Protein AF-R7BNI9-F1 (afdb_monomer)

Nearest PDB structures (foldseek):
  4gyw-assembly2_A  TM=7.004E-01  e=7.006E-02  Homo sapiens
  5hgv-assembly1_A  TM=7.016E-01  e=9.614E-02  Homo sapiens
  4gyw-assembly1_C  TM=7.108E-01  e=2.269E-01  Homo sapiens
  4r7s-assembly1_A  TM=3.829E-01  e=2.368E-02  Parabacteroides merdae ATCC 43184
  4hny-assembly2_C  TM=4.617E-01  e=9.640E-01  Saccharomyces cerevisiae S288C

Radius of gyration: 26.86 Å; Cα contacts (8 Å, |Δi|>4): 186; chains: 1; bounding box: 75×50×67 Å

pLDDT: mean 79.82, std 19.85, range [28.2, 98.56]

Structure (mmCIF, N/CA/C/O backbone):
data_AF-R7BNI9-F1
#
_entry.id   AF-R7BNI9-F1
#
loop_
_atom_site.group_PDB
_atom_site.id
_atom_site.type_symbol
_atom_site.label_atom_id
_atom_site.label_alt_id
_atom_site.label_comp_id
_atom_site.label_asym_id
_atom_site.label_entity_id
_atom_site.label_seq_id
_atom_site.pdbx_PDB_ins_code
_atom_site.Cartn_x
_atom_site.Cartn_y
_atom_site.Cartn_z
_atom_site.occupancy
_atom_site.B_iso_or_equiv
_atom_site.auth_seq_id
_atom_site.auth_comp_id
_atom_site.auth_asym_id
_atom_site.auth_atom_id
_atom_site.pdbx_PDB_model_num
ATOM 1 N N . MET A 1 1 ? -48.618 -26.834 -40.975 1.00 58.56 1 MET A N 1
ATOM 2 C CA . MET A 1 1 ? -48.179 -25.747 -41.882 1.00 58.56 1 MET A CA 1
ATOM 3 C C . MET A 1 1 ? -47.519 -24.597 -41.122 1.00 58.56 1 MET A C 1
ATOM 5 O O . MET A 1 1 ? -46.329 -24.406 -41.312 1.00 58.56 1 MET A O 1
ATOM 9 N N . ALA A 1 2 ? -48.209 -23.904 -40.205 1.00 63.12 2 ALA A N 1
ATOM 10 C CA . ALA A 1 2 ? -47.646 -22.751 -39.475 1.00 63.12 2 ALA A CA 1
ATOM 11 C C . ALA A 1 2 ? -46.350 -23.047 -38.684 1.00 63.12 2 ALA A C 1
ATOM 13 O O . ALA A 1 2 ? -45.405 -22.269 -38.736 1.00 63.12 2 ALA A O 1
ATOM 14 N N . VAL A 1 3 ? -46.266 -24.206 -38.021 1.00 63.69 3 VAL A N 1
ATOM 15 C CA . VAL A 1 3 ? -45.081 -24.606 -37.233 1.00 63.69 3 VAL A CA 1
ATOM 16 C C . VAL A 1 3 ? -43.848 -24.841 -38.118 1.00 63.69 3 VAL A C 1
ATOM 18 O O . VAL A 1 3 ? -42.743 -24.455 -37.759 1.00 63.69 3 VAL A O 1
ATOM 21 N N . ILE A 1 4 ? -44.035 -25.416 -39.309 1.00 72.06 4 ILE A N 1
ATOM 22 C CA . ILE A 1 4 ? -42.942 -25.689 -40.258 1.00 72.06 4 ILE A CA 1
ATOM 23 C C . ILE A 1 4 ? -42.405 -24.375 -40.839 1.00 72.06 4 ILE A C 1
ATOM 25 O O . ILE A 1 4 ? -41.196 -24.195 -40.945 1.00 72.06 4 ILE A O 1
ATOM 29 N N . ILE A 1 5 ? -43.304 -23.433 -41.148 1.00 74.50 5 ILE A N 1
ATOM 30 C CA . ILE A 1 5 ? -42.937 -22.086 -41.602 1.00 74.50 5 ILE A CA 1
ATOM 31 C C . ILE A 1 5 ? -42.126 -21.367 -40.518 1.00 74.50 5 ILE A C 1
ATOM 33 O O . ILE A 1 5 ? -41.122 -20.738 -40.831 1.00 74.50 5 ILE A O 1
ATOM 37 N N . PHE A 1 6 ? -42.511 -21.512 -39.247 1.00 70.69 6 PHE A N 1
ATOM 38 C CA . PHE A 1 6 ? -41.806 -20.901 -38.122 1.00 70.69 6 PHE A CA 1
ATOM 39 C C . PHE A 1 6 ? -40.366 -21.421 -37.970 1.00 70.69 6 PHE A C 1
ATOM 41 O O . PHE A 1 6 ? -39.435 -20.623 -37.861 1.00 70.69 6 PHE A O 1
ATOM 48 N N . PHE A 1 7 ? -40.155 -22.741 -38.044 1.00 71.81 7 PHE A N 1
ATOM 49 C CA . PHE A 1 7 ? -38.806 -23.319 -38.007 1.00 71.81 7 PHE A CA 1
ATOM 50 C C . PHE A 1 7 ? -37.963 -22.919 -39.222 1.00 71.81 7 PHE A C 1
ATOM 52 O O . PHE A 1 7 ? -36.787 -22.598 -39.061 1.00 71.81 7 PHE A O 1
ATOM 59 N N . ALA A 1 8 ? -38.558 -22.862 -40.417 1.00 76.62 8 ALA A N 1
ATOM 60 C CA . ALA A 1 8 ? -37.860 -22.394 -41.613 1.00 76.62 8 ALA A CA 1
ATOM 61 C C . ALA A 1 8 ? -37.388 -20.936 -41.452 1.00 76.62 8 ALA A C 1
ATOM 63 O O . ALA A 1 8 ? -36.223 -20.627 -41.703 1.00 76.62 8 ALA A O 1
ATOM 64 N N . LEU A 1 9 ? -38.252 -20.055 -40.940 1.00 75.06 9 LEU A N 1
ATOM 65 C CA . LEU A 1 9 ? -37.926 -18.646 -40.694 1.00 75.06 9 LEU A CA 1
ATOM 66 C C . LEU A 1 9 ? -36.812 -18.494 -39.646 1.00 75.06 9 LEU A C 1
ATOM 68 O O . LEU A 1 9 ? -35.874 -17.723 -39.854 1.00 75.06 9 LEU A O 1
ATOM 72 N N . HIS A 1 10 ? -36.857 -19.295 -38.577 1.00 70.69 10 HIS A N 1
ATOM 73 C CA . HIS A 1 10 ? -35.800 -19.338 -37.567 1.00 70.69 10 HIS A CA 1
ATOM 74 C C . HIS A 1 10 ? -34.454 -19.771 -38.167 1.00 70.69 10 HIS A C 1
ATOM 76 O O . HIS A 1 10 ? -33.444 -19.111 -37.941 1.00 70.69 10 HIS A O 1
ATOM 82 N N . THR A 1 11 ? -34.427 -20.830 -38.987 1.00 71.69 11 THR A N 1
ATOM 83 C CA . THR A 1 11 ? -33.177 -21.298 -39.617 1.00 71.69 11 THR A CA 1
ATOM 84 C C . THR A 1 11 ? -32.554 -20.251 -40.540 1.00 71.69 11 THR A C 1
ATOM 86 O O . THR A 1 11 ? -31.346 -20.029 -40.479 1.00 71.69 11 THR A O 1
ATOM 89 N N . VAL A 1 12 ? -33.366 -19.546 -41.335 1.00 77.75 12 VAL A N 1
ATOM 90 C CA . VAL A 1 12 ? -32.888 -18.461 -42.207 1.00 77.75 12 VAL A CA 1
ATOM 91 C C . VAL A 1 12 ? -32.297 -17.317 -41.380 1.00 77.75 12 VAL A C 1
ATOM 93 O O . VAL A 1 12 ? -31.239 -16.788 -41.720 1.00 77.75 12 VAL A O 1
ATOM 96 N N . PHE A 1 13 ? -32.934 -16.963 -40.262 1.00 70.31 13 PHE A N 1
ATOM 97 C CA . PHE A 1 13 ? -32.458 -15.897 -39.384 1.00 70.31 13 PHE A CA 1
ATOM 98 C C . PHE A 1 13 ? -31.155 -16.269 -38.658 1.00 70.31 13 PHE A C 1
ATOM 100 O O . PHE A 1 13 ? -30.226 -15.461 -38.611 1.00 70.31 13 PHE A O 1
ATOM 107 N N . SER A 1 14 ? -31.031 -17.507 -38.166 1.00 66.75 14 SER A N 1
ATOM 108 C CA . SER A 1 14 ? -29.788 -18.010 -37.564 1.00 66.75 14 SER A CA 1
ATOM 109 C C . SER A 1 14 ? -28.621 -17.999 -38.557 1.00 66.75 14 SER A C 1
ATOM 111 O O . SER A 1 14 ? -27.513 -17.598 -38.198 1.00 66.75 14 SER A O 1
ATOM 113 N N . ILE A 1 15 ? -28.867 -18.373 -39.819 1.00 72.00 15 ILE A N 1
ATOM 114 C CA . ILE A 1 15 ? -27.856 -18.311 -40.887 1.00 72.00 15 ILE A CA 1
ATOM 115 C C . ILE A 1 15 ? -27.467 -16.854 -41.175 1.00 72.00 15 ILE A C 1
ATOM 117 O O . ILE A 1 15 ? -26.281 -16.547 -41.281 1.00 72.00 15 ILE A O 1
ATOM 121 N N . CYS A 1 16 ? -28.438 -15.937 -41.236 1.00 72.56 16 CYS A N 1
ATOM 122 C CA . CYS A 1 16 ? -28.182 -14.509 -41.437 1.00 72.56 16 CYS A CA 1
ATOM 123 C C . CYS A 1 16 ? -27.279 -13.923 -40.333 1.00 72.56 16 CYS A C 1
ATOM 125 O O . CYS A 1 16 ? -26.278 -13.269 -40.631 1.00 72.56 16 CYS A O 1
ATOM 127 N N . MET A 1 17 ? -27.563 -14.234 -39.063 1.00 65.44 17 MET A N 1
ATOM 128 C CA . MET A 1 17 ? -26.742 -13.811 -37.920 1.00 65.44 17 MET A CA 1
ATOM 129 C C . MET A 1 17 ? -25.317 -14.383 -37.975 1.00 65.44 17 MET A C 1
ATOM 131 O O . MET A 1 17 ? -24.354 -13.678 -37.666 1.00 65.44 17 MET A O 1
ATOM 135 N N . ALA A 1 18 ? -25.155 -15.634 -38.420 1.00 67.00 18 ALA A N 1
ATOM 136 C CA . ALA A 1 18 ? -23.838 -16.238 -38.611 1.00 67.00 18 ALA A CA 1
ATOM 137 C C . ALA A 1 18 ? -23.027 -15.530 -39.716 1.00 67.00 18 ALA A C 1
ATOM 139 O O . ALA A 1 18 ? -21.842 -15.252 -39.524 1.00 67.00 18 ALA A O 1
ATOM 140 N N . VAL A 1 19 ? -23.663 -15.166 -40.836 1.00 72.12 19 VAL A N 1
ATOM 141 C CA . VAL A 1 19 ? -23.030 -14.413 -41.938 1.00 72.12 19 VAL A CA 1
ATOM 142 C C . VAL A 1 19 ? -22.642 -12.993 -41.502 1.00 72.12 19 VAL A C 1
ATOM 144 O O . VAL A 1 19 ? -21.541 -12.527 -41.799 1.00 72.12 19 VAL A O 1
ATOM 147 N N . LEU A 1 20 ? -23.498 -12.309 -40.739 1.00 66.56 20 LEU A N 1
ATOM 148 C CA . LEU A 1 20 ? -23.202 -10.988 -40.164 1.00 66.56 20 LEU A CA 1
ATOM 149 C C . LEU A 1 20 ? -22.015 -11.021 -39.186 1.00 66.56 20 LEU A C 1
ATOM 151 O O . LEU A 1 20 ? -21.246 -10.060 -39.108 1.00 66.56 20 LEU A O 1
ATOM 155 N N . LYS A 1 21 ? -21.818 -12.145 -38.483 1.00 63.53 21 LYS A N 1
ATOM 156 C CA . LYS A 1 21 ? -20.644 -12.360 -37.630 1.00 63.53 21 LYS A CA 1
ATOM 157 C C . LYS A 1 21 ? -19.378 -12.628 -38.448 1.00 63.53 21 LYS A C 1
ATOM 159 O O . LYS A 1 21 ? -18.350 -12.015 -38.180 1.00 63.53 21 LYS A O 1
ATOM 164 N N . LEU A 1 22 ? -19.455 -13.501 -39.456 1.00 59.09 22 LEU A N 1
ATOM 165 C CA . LEU A 1 22 ? -18.335 -13.809 -40.362 1.00 59.09 22 LEU A CA 1
ATOM 166 C C . LEU A 1 22 ? -17.844 -12.572 -41.126 1.00 59.09 22 LEU A C 1
ATOM 168 O O . LEU A 1 22 ? -16.666 -12.465 -41.444 1.00 59.09 22 LEU A O 1
ATOM 172 N N . THR A 1 23 ? -18.730 -11.607 -41.371 1.00 65.56 23 THR A N 1
ATOM 173 C CA . THR A 1 23 ? -18.397 -10.320 -42.001 1.00 65.56 23 THR A CA 1
ATOM 174 C C . THR A 1 23 ? -17.909 -9.250 -41.013 1.00 65.56 23 THR A C 1
ATOM 176 O O . THR A 1 23 ? -17.764 -8.091 -41.400 1.00 65.56 23 THR A O 1
ATOM 179 N N . HIS A 1 24 ? -17.637 -9.612 -39.749 1.00 54.78 24 HIS A N 1
ATOM 180 C CA . HIS A 1 24 ? -17.080 -8.745 -38.695 1.00 54.78 24 HIS A CA 1
ATOM 181 C C . HIS A 1 24 ? -17.880 -7.459 -38.398 1.00 54.78 24 HIS A C 1
ATOM 183 O O . HIS A 1 24 ? -17.387 -6.537 -37.748 1.00 54.78 24 HIS A O 1
ATOM 189 N N . ARG A 1 25 ? -19.141 -7.388 -38.841 1.00 54.22 25 ARG A N 1
ATOM 190 C CA . ARG A 1 25 ? -20.017 -6.216 -38.672 1.00 54.22 25 ARG A CA 1
ATOM 191 C C . ARG A 1 25 ? -20.683 -6.152 -37.294 1.00 54.22 25 ARG A C 1
ATOM 193 O O . ARG A 1 25 ? -21.215 -5.105 -36.934 1.00 54.22 25 ARG A O 1
ATOM 200 N N . LEU A 1 26 ? -20.641 -7.244 -36.529 1.00 53.66 26 LEU A N 1
ATOM 201 C CA . LEU A 1 26 ? -21.166 -7.337 -35.166 1.00 53.66 26 LEU A CA 1
ATOM 202 C C . LEU A 1 26 ? -20.041 -7.135 -34.145 1.00 53.66 26 LEU A C 1
ATOM 204 O O . LEU A 1 26 ? -19.046 -7.854 -34.145 1.00 53.66 26 LEU A O 1
ATOM 208 N N . LYS A 1 27 ? -20.220 -6.150 -33.259 1.00 51.97 27 LYS A N 1
ATOM 209 C CA . LYS A 1 27 ? -19.246 -5.744 -32.231 1.00 51.97 27 LYS A CA 1
ATOM 210 C C . LYS A 1 27 ? -19.380 -6.538 -30.916 1.00 51.97 27 LYS A C 1
ATOM 212 O O . LYS A 1 27 ? -18.632 -6.279 -29.978 1.00 51.97 27 LYS A O 1
ATOM 217 N N . SER A 1 28 ? -20.337 -7.468 -30.812 1.00 54.72 28 SER A N 1
ATOM 218 C CA . SER A 1 28 ? -20.615 -8.195 -29.566 1.00 54.72 28 SER A CA 1
ATOM 219 C C . SER A 1 28 ? -19.594 -9.307 -29.292 1.00 54.72 28 SER A C 1
ATOM 221 O O . SER A 1 28 ? -19.169 -10.066 -30.168 1.00 54.72 28 SER A O 1
ATOM 223 N N . ARG A 1 29 ? -19.165 -9.387 -28.031 1.00 50.38 29 ARG A N 1
ATOM 224 C CA . ARG A 1 29 ? -18.093 -10.259 -27.545 1.00 50.38 29 ARG A CA 1
ATOM 225 C C . ARG A 1 29 ? -18.653 -11.643 -27.204 1.00 50.38 29 ARG A C 1
ATOM 227 O O . ARG A 1 29 ? -19.162 -11.839 -26.114 1.00 50.38 29 ARG A O 1
ATOM 234 N N . ASN A 1 30 ? -18.554 -12.574 -28.157 1.00 51.97 30 ASN A N 1
ATOM 235 C CA . ASN A 1 30 ? -18.547 -14.054 -28.087 1.00 51.97 30 ASN A CA 1
ATOM 236 C C . ASN A 1 30 ? -19.456 -14.861 -27.118 1.00 51.97 30 ASN A C 1
ATOM 238 O O . ASN A 1 30 ? -19.447 -16.085 -27.234 1.00 51.97 30 ASN A O 1
ATOM 242 N N . MET A 1 31 ? -20.287 -14.275 -26.254 1.00 48.28 31 MET A N 1
ATOM 243 C CA . MET A 1 31 ? -21.010 -15.005 -25.197 1.00 48.28 31 MET A CA 1
ATOM 244 C C . MET A 1 31 ? -22.542 -14.939 -25.302 1.00 48.28 31 MET A C 1
ATOM 246 O O . MET A 1 31 ? -23.242 -14.995 -24.300 1.00 48.28 31 MET A O 1
ATOM 250 N N . THR A 1 32 ? -23.089 -14.847 -26.517 1.00 54.19 32 THR A N 1
ATOM 251 C CA . THR A 1 32 ? -24.550 -14.938 -26.749 1.00 54.19 32 THR A CA 1
ATOM 252 C C . THR A 1 32 ? -24.949 -15.938 -27.841 1.00 54.19 32 THR A C 1
ATOM 254 O O . THR A 1 32 ? -26.132 -16.211 -28.029 1.00 54.19 32 THR A O 1
ATOM 257 N N . LEU A 1 33 ? -23.987 -16.558 -28.535 1.00 54.72 33 LEU A N 1
ATOM 258 C CA . LEU A 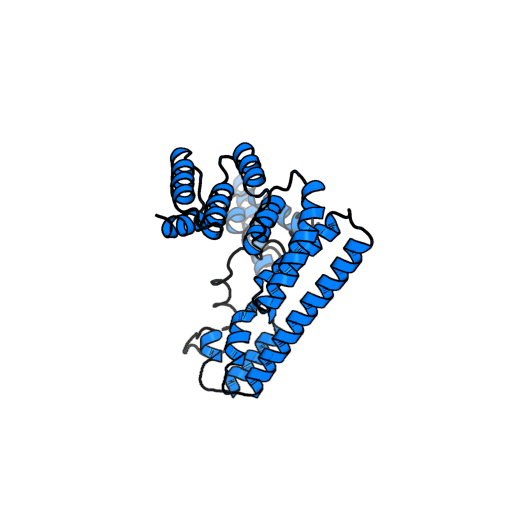1 33 ? -24.266 -17.446 -29.676 1.00 54.72 33 LEU A CA 1
ATOM 259 C C . LEU A 1 33 ? -24.867 -18.811 -29.321 1.00 54.72 33 LEU A C 1
ATOM 261 O O . LEU A 1 33 ? -25.813 -19.207 -30.001 1.00 54.72 33 LEU A O 1
ATOM 265 N N . PRO A 1 34 ? -24.392 -19.540 -28.292 1.00 56.50 34 PRO A N 1
ATOM 266 C CA . PRO A 1 34 ? -24.987 -20.834 -27.964 1.00 56.50 34 PRO A CA 1
ATOM 267 C C . PRO A 1 34 ? -26.440 -20.662 -27.501 1.00 56.50 34 PRO A C 1
ATOM 269 O O . PRO A 1 34 ? -27.334 -21.383 -27.935 1.00 56.50 34 PRO A O 1
ATOM 272 N N . THR A 1 35 ? -26.688 -19.636 -26.688 1.00 56.66 35 THR A N 1
ATOM 273 C CA . THR A 1 35 ? -27.993 -19.323 -26.099 1.00 56.66 35 THR A CA 1
ATOM 274 C C . THR A 1 35 ? -29.013 -18.874 -27.146 1.00 56.66 35 THR A C 1
ATOM 276 O O . THR A 1 35 ? -30.187 -19.229 -27.046 1.00 56.66 35 THR A O 1
ATOM 279 N N . ALA A 1 36 ? -28.570 -18.148 -28.180 1.00 55.44 36 ALA A N 1
ATOM 280 C CA . ALA A 1 36 ? -29.437 -17.678 -29.256 1.00 55.44 36 ALA A CA 1
ATOM 281 C C . ALA A 1 36 ? -29.919 -18.803 -30.190 1.00 55.44 36 ALA A C 1
ATOM 283 O O . ALA A 1 36 ? -31.042 -18.741 -30.683 1.00 55.44 36 ALA A O 1
ATOM 284 N N . CYS A 1 37 ? -29.102 -19.841 -30.408 1.00 55.38 37 CYS A N 1
ATOM 285 C CA . CYS A 1 37 ? -29.456 -20.972 -31.274 1.00 55.38 37 CYS A CA 1
ATOM 286 C C . CYS A 1 37 ? -30.353 -22.019 -30.594 1.00 55.38 37 CYS A C 1
ATOM 288 O O . CYS A 1 37 ? -31.076 -22.736 -31.283 1.00 55.38 37 CYS A O 1
ATOM 290 N N . LEU A 1 38 ? -30.308 -22.128 -29.262 1.00 58.50 38 LEU A N 1
ATOM 291 C CA . LEU A 1 38 ? -31.009 -23.174 -28.504 1.00 58.50 38 LEU A CA 1
ATOM 292 C C . LEU A 1 38 ? -32.473 -22.837 -28.170 1.00 58.50 38 LEU A C 1
ATOM 294 O O . LEU A 1 38 ? -33.239 -23.740 -27.837 1.00 58.50 38 LEU A O 1
ATOM 298 N N . LEU A 1 39 ? -32.885 -21.566 -28.264 1.00 62.38 39 LEU A N 1
ATOM 299 C CA . LEU A 1 39 ? -34.220 -21.113 -27.855 1.00 62.38 39 LEU A CA 1
ATOM 300 C C . LEU A 1 39 ? -34.876 -20.250 -28.948 1.00 62.38 39 LEU A C 1
ATOM 302 O O . LEU A 1 39 ? -34.563 -19.061 -29.052 1.00 62.38 39 LEU A O 1
ATOM 306 N N . PRO A 1 40 ? -35.841 -20.794 -29.717 1.00 57.50 40 PRO A N 1
ATOM 307 C CA . PRO A 1 40 ? -36.295 -20.210 -30.980 1.00 57.50 40 PRO A CA 1
ATOM 308 C C . PRO A 1 40 ? -37.115 -18.915 -30.887 1.00 57.50 40 PRO A C 1
ATOM 310 O O . PRO A 1 40 ? -37.540 -18.389 -31.909 1.00 57.50 40 PRO A O 1
ATOM 313 N N . VAL A 1 41 ? -37.353 -18.388 -29.686 1.00 58.94 41 VAL A N 1
ATOM 314 C CA . VAL A 1 41 ? -38.052 -17.106 -29.472 1.00 58.94 41 VAL A CA 1
ATOM 315 C C . VAL A 1 41 ? -37.252 -16.214 -28.524 1.00 58.94 41 VAL A C 1
ATOM 317 O O . VAL A 1 41 ? -37.027 -15.043 -28.818 1.00 58.94 41 VAL A O 1
ATOM 320 N N . CYS A 1 42 ? -36.755 -16.772 -27.416 1.00 61.31 42 CYS A N 1
ATOM 321 C CA . CYS A 1 42 ? -36.011 -16.007 -26.413 1.00 61.31 42 CYS A CA 1
ATOM 322 C C . CYS A 1 42 ? -34.621 -15.573 -26.901 1.00 61.31 42 CYS A C 1
ATOM 324 O O . CYS A 1 42 ? -34.178 -14.478 -26.560 1.00 61.31 42 CYS A O 1
ATOM 326 N N . GLY A 1 43 ? -33.963 -16.381 -27.740 1.00 62.75 43 GLY A N 1
ATOM 327 C CA . GLY A 1 43 ? -32.616 -16.106 -28.242 1.00 62.75 43 GLY A CA 1
ATOM 328 C C . GLY A 1 43 ? -32.513 -14.833 -29.087 1.00 62.75 43 GLY A C 1
ATOM 329 O O . GLY A 1 43 ? -31.555 -14.066 -28.968 1.00 62.75 43 GLY A O 1
ATOM 330 N N . MET A 1 44 ? -33.540 -14.567 -29.899 1.00 60.81 44 MET A N 1
ATOM 331 C CA . MET A 1 44 ? -33.609 -13.366 -30.737 1.00 60.81 44 MET A CA 1
ATOM 332 C C . MET A 1 44 ? -33.784 -12.097 -29.898 1.00 60.81 44 MET A C 1
ATOM 334 O O . MET A 1 44 ? -33.132 -11.090 -30.165 1.00 60.81 44 MET A O 1
ATOM 338 N N . ILE A 1 45 ? -34.612 -12.157 -28.849 1.00 65.12 45 ILE A N 1
ATOM 339 C CA . ILE A 1 45 ? -34.839 -11.023 -27.944 1.00 65.12 45 ILE A CA 1
ATOM 340 C C . ILE A 1 45 ? -33.554 -10.704 -27.173 1.00 65.12 45 ILE A C 1
ATOM 342 O O . ILE A 1 45 ? -33.169 -9.541 -27.093 1.00 65.12 45 ILE A O 1
ATOM 346 N N . THR A 1 46 ? -32.839 -11.718 -26.673 1.00 66.19 46 THR A N 1
ATOM 347 C CA . THR A 1 46 ? -31.576 -11.498 -25.951 1.00 66.19 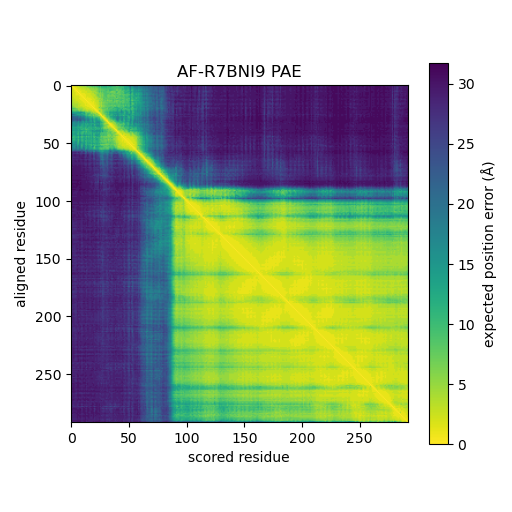46 THR A CA 1
ATOM 348 C C . THR A 1 46 ? -30.489 -10.883 -26.830 1.00 66.19 46 THR A C 1
ATOM 350 O O . THR A 1 46 ? -29.773 -10.001 -26.369 1.00 66.19 46 THR A O 1
ATOM 353 N N . ALA A 1 47 ? -30.391 -11.289 -28.101 1.00 65.00 47 ALA A N 1
ATOM 354 C CA . ALA A 1 47 ? -29.406 -10.731 -29.028 1.00 65.00 47 ALA A CA 1
ATOM 355 C C . ALA A 1 47 ? -29.711 -9.264 -29.384 1.00 65.00 47 ALA A C 1
ATOM 357 O O . ALA A 1 47 ? -28.802 -8.439 -29.440 1.00 65.00 47 ALA A O 1
ATOM 358 N N . LEU A 1 48 ? -30.992 -8.926 -29.569 1.00 66.44 48 LEU A N 1
ATOM 359 C CA . LEU A 1 48 ? -31.419 -7.552 -29.837 1.00 66.44 48 LEU A CA 1
ATOM 360 C C . LEU A 1 48 ? -31.223 -6.634 -28.624 1.00 66.44 48 LEU A C 1
ATOM 362 O O . LEU A 1 48 ? -30.824 -5.486 -28.799 1.00 66.44 48 LEU A O 1
ATOM 366 N N . VAL A 1 49 ? -31.471 -7.127 -27.404 1.00 67.12 49 VAL A N 1
ATOM 367 C CA . VAL A 1 49 ? -31.229 -6.365 -26.166 1.00 67.12 49 VAL A CA 1
ATOM 368 C C . VAL A 1 49 ? -29.737 -6.112 -25.960 1.00 67.12 49 VAL A C 1
ATOM 370 O O . VAL A 1 49 ? -29.373 -4.984 -25.646 1.00 67.12 49 VAL A O 1
ATOM 373 N N . ASP A 1 50 ? -28.882 -7.112 -26.189 1.00 64.50 50 ASP A N 1
ATOM 374 C CA . ASP A 1 50 ? -27.422 -6.971 -26.096 1.00 64.50 50 ASP A CA 1
ATOM 375 C C . ASP A 1 50 ? -26.902 -5.921 -27.094 1.00 64.50 50 ASP A C 1
ATOM 377 O O . ASP A 1 50 ? -26.184 -4.987 -26.735 1.00 64.50 50 ASP A O 1
ATOM 381 N N . GLU A 1 51 ? -27.350 -5.983 -28.351 1.00 64.44 51 GLU A N 1
ATOM 382 C CA . GLU A 1 51 ? -26.939 -5.019 -29.372 1.00 64.44 51 GLU A CA 1
ATOM 383 C C . GLU A 1 51 ? -27.499 -3.607 -29.121 1.00 64.44 51 GLU A C 1
ATOM 385 O O . GLU A 1 51 ? -26.805 -2.611 -29.352 1.00 64.44 51 GLU A O 1
ATOM 390 N N . TRP A 1 52 ? -28.722 -3.500 -28.592 1.00 66.56 52 TRP A N 1
ATOM 391 C CA . TRP A 1 52 ? -29.309 -2.227 -28.172 1.00 66.56 52 TRP A CA 1
ATOM 392 C C . TRP A 1 52 ? -28.557 -1.623 -26.979 1.00 66.56 52 TRP A C 1
ATOM 394 O O . TRP A 1 52 ? -28.237 -0.435 -27.001 1.00 66.56 52 TRP A O 1
ATOM 404 N N . GLN A 1 53 ? -28.187 -2.433 -25.985 1.00 64.81 53 GLN A N 1
ATOM 405 C CA . GLN A 1 53 ? -27.395 -2.011 -24.827 1.00 64.81 53 GLN A CA 1
ATOM 406 C C . GLN A 1 53 ? -25.994 -1.529 -25.222 1.00 64.81 53 GLN A C 1
ATOM 408 O O . GLN A 1 53 ? -25.544 -0.495 -24.723 1.00 64.81 53 GLN A O 1
ATOM 413 N N . VAL A 1 54 ? -25.331 -2.222 -26.156 1.00 59.44 54 VAL A N 1
ATOM 414 C CA . VAL A 1 54 ? -24.014 -1.829 -26.686 1.00 59.44 54 VAL A CA 1
ATOM 415 C C . VAL A 1 54 ? -24.090 -0.526 -27.488 1.00 59.44 54 VAL A C 1
ATOM 417 O O . VAL A 1 54 ? -23.175 0.294 -27.406 1.00 59.44 54 VAL A O 1
ATOM 420 N N . ARG A 1 55 ? -25.165 -0.300 -28.255 1.00 60.34 55 ARG A N 1
ATOM 421 C CA . ARG A 1 55 ? -2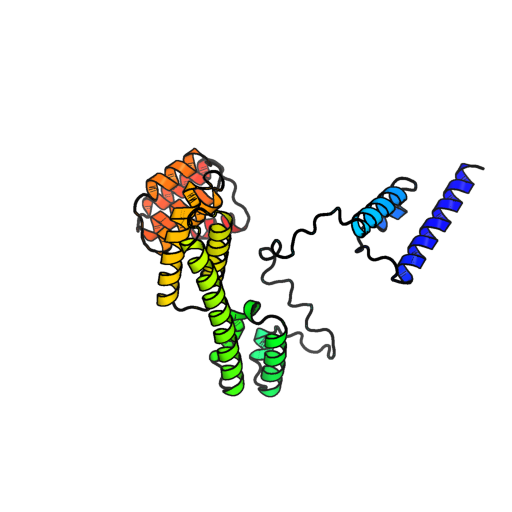5.328 0.921 -29.069 1.00 60.34 55 ARG A CA 1
ATOM 422 C C . ARG A 1 55 ? -25.813 2.133 -28.273 1.00 60.34 55 ARG A C 1
ATOM 424 O O . ARG A 1 55 ? -25.425 3.247 -28.609 1.00 60.34 55 ARG A O 1
ATOM 431 N N . HIS A 1 56 ? -26.629 1.933 -27.240 1.00 55.44 56 HIS A N 1
ATOM 432 C CA . HIS A 1 56 ? -27.183 3.015 -26.416 1.00 55.44 56 HIS A CA 1
ATOM 433 C C . HIS A 1 56 ? -26.436 3.252 -25.094 1.00 55.44 56 HIS A C 1
ATOM 435 O O . HIS A 1 56 ? -26.860 4.090 -24.305 1.00 55.44 56 HIS A O 1
ATOM 441 N N . GLY A 1 57 ? -25.310 2.569 -24.852 1.00 52.09 57 GLY A N 1
ATOM 442 C CA . GLY A 1 57 ? -24.394 2.883 -23.746 1.00 52.09 57 GLY A CA 1
ATOM 443 C C . GLY A 1 57 ? -24.973 2.688 -22.337 1.00 52.09 57 GLY A C 1
ATOM 444 O O . GLY A 1 57 ? -24.418 3.215 -21.378 1.00 52.09 57 GLY A O 1
ATOM 445 N N . CYS A 1 58 ? -26.080 1.949 -22.192 1.00 45.84 58 CYS A N 1
ATOM 446 C CA . CYS A 1 58 ? -26.778 1.767 -20.911 1.00 45.84 58 CYS A CA 1
ATOM 447 C C . CYS A 1 58 ? -26.178 0.685 -20.000 1.00 45.84 58 CYS A C 1
ATOM 449 O O . CYS A 1 58 ? -26.590 0.582 -18.846 1.00 45.84 58 CYS A O 1
ATOM 451 N N . LEU A 1 59 ? -25.189 -0.088 -20.456 1.00 43.31 59 LEU A N 1
ATOM 452 C CA . LEU A 1 59 ? -24.255 -0.721 -19.529 1.00 43.31 59 LEU A CA 1
ATOM 453 C C . LEU A 1 59 ? -23.176 0.304 -19.237 1.00 43.31 59 LEU A C 1
ATOM 455 O O . LEU A 1 59 ? -22.269 0.505 -20.044 1.00 43.31 59 LEU A O 1
ATOM 459 N N . GLY A 1 60 ? -23.322 0.965 -18.086 1.00 38.12 60 GLY A N 1
ATOM 460 C CA . GLY A 1 60 ? -22.265 1.761 -17.492 1.00 38.12 60 GLY A CA 1
ATOM 461 C C . GLY A 1 60 ? -20.975 0.971 -17.602 1.00 38.12 60 GLY A C 1
ATOM 462 O O . GLY A 1 60 ? -20.824 -0.086 -16.987 1.00 38.12 60 GLY A O 1
ATOM 463 N N . VAL A 1 61 ? -20.088 1.459 -18.462 1.00 34.31 61 VAL A N 1
ATOM 464 C CA . VAL A 1 61 ? -18.722 0.985 -18.553 1.00 34.31 61 VAL A CA 1
ATOM 465 C C . VAL A 1 61 ? -18.170 1.189 -17.152 1.00 34.31 61 VAL A C 1
ATOM 467 O O . VAL A 1 61 ? -17.840 2.311 -16.768 1.00 34.31 61 VAL A O 1
ATOM 470 N N . ARG A 1 62 ? -18.143 0.113 -16.358 1.00 30.31 62 ARG A N 1
ATOM 471 C CA . ARG A 1 62 ? -17.231 0.021 -15.226 1.00 30.31 62 ARG A CA 1
ATOM 472 C C . ARG A 1 62 ? -15.880 0.376 -15.816 1.00 30.31 62 ARG A C 1
ATOM 474 O O . ARG A 1 62 ? -15.387 -0.323 -16.704 1.00 30.31 62 ARG A O 1
ATOM 481 N N . LYS A 1 63 ? -15.379 1.548 -15.426 1.00 28.20 63 LYS A N 1
ATOM 482 C CA . LYS A 1 63 ? -14.055 2.002 -15.816 1.00 28.20 63 LYS A CA 1
ATOM 483 C C . LYS A 1 63 ? -13.076 0.890 -15.462 1.00 28.20 63 LYS A C 1
ATOM 485 O O . LYS A 1 63 ? -13.211 0.225 -14.440 1.00 28.20 63 LYS A O 1
ATOM 490 N N . VAL A 1 64 ? -12.119 0.707 -16.357 1.00 40.16 64 VAL A N 1
ATOM 491 C CA . VAL A 1 64 ? -11.076 -0.323 -16.334 1.00 40.16 64 VAL A CA 1
ATOM 492 C C . VAL A 1 64 ? -10.184 -0.237 -15.078 1.00 40.16 64 VAL A C 1
ATOM 494 O O . VAL A 1 64 ? -9.430 -1.161 -14.806 1.00 40.16 64 VAL A O 1
ATOM 497 N N . ASP A 1 65 ? -10.360 0.792 -14.246 1.00 36.69 65 ASP A N 1
ATOM 498 C CA . ASP A 1 65 ? -9.720 0.945 -12.935 1.00 36.69 65 ASP A CA 1
ATOM 499 C C . ASP A 1 65 ? -10.209 -0.055 -11.862 1.00 36.69 65 ASP A C 1
ATOM 501 O O . ASP A 1 65 ? -9.618 -0.118 -10.791 1.00 36.69 65 ASP A O 1
ATOM 505 N N . ASP A 1 66 ? -11.265 -0.839 -12.123 1.00 35.69 66 ASP A N 1
ATOM 506 C CA . ASP A 1 66 ? -11.876 -1.776 -11.152 1.00 35.69 66 ASP A CA 1
ATOM 507 C C . ASP A 1 66 ? -11.447 -3.251 -11.359 1.00 35.69 66 ASP A C 1
ATOM 509 O O . ASP A 1 66 ? -12.029 -4.166 -10.780 1.00 35.69 66 ASP A O 1
ATOM 513 N N . TYR A 1 67 ? -10.441 -3.503 -12.211 1.00 34.88 67 TYR A N 1
ATOM 514 C CA . TYR A 1 67 ? -9.881 -4.845 -12.469 1.00 34.88 67 TYR A CA 1
ATOM 515 C C . TYR A 1 67 ? -8.417 -5.010 -12.046 1.00 34.88 67 TYR A C 1
ATOM 517 O O . TYR A 1 67 ? -7.878 -6.108 -12.149 1.00 34.88 67 TYR A O 1
ATOM 525 N N . THR A 1 68 ? -7.771 -3.978 -11.505 1.00 35.97 68 THR A N 1
ATOM 526 C CA . THR A 1 68 ? -6.371 -4.036 -11.042 1.00 35.97 68 THR A CA 1
ATOM 527 C C . THR A 1 68 ? -6.151 -4.889 -9.785 1.00 35.97 68 THR A C 1
ATOM 529 O O . THR A 1 68 ? -5.055 -4.892 -9.239 1.00 35.97 68 THR A O 1
ATOM 532 N N . GLN A 1 69 ? -7.151 -5.650 -9.326 1.00 42.53 69 GLN A N 1
ATOM 533 C CA . GLN A 1 69 ? -7.031 -6.533 -8.158 1.00 42.53 69 GLN A CA 1
ATOM 534 C C . GLN A 1 69 ? -7.286 -8.020 -8.428 1.00 42.53 69 GLN A C 1
ATOM 536 O O . GLN A 1 69 ? -7.351 -8.801 -7.482 1.00 42.53 69 GLN A O 1
ATOM 541 N N . LEU A 1 70 ? -7.383 -8.461 -9.683 1.00 39.84 70 LEU A N 1
ATOM 542 C CA . LEU A 1 70 ? -7.441 -9.892 -9.986 1.00 39.84 70 LEU A CA 1
ATOM 543 C C . LEU A 1 70 ? -6.433 -10.242 -11.082 1.00 39.84 70 LEU A C 1
ATOM 545 O O . LEU A 1 70 ? -6.524 -9.740 -12.196 1.00 39.84 70 LEU A O 1
ATOM 549 N N . GLN A 1 71 ? -5.522 -11.153 -10.729 1.00 37.25 71 GLN A N 1
ATOM 550 C CA . GLN A 1 71 ? -4.482 -11.776 -11.559 1.00 37.25 71 GLN A CA 1
ATOM 551 C C . GLN A 1 71 ? -3.249 -10.913 -11.865 1.00 37.25 71 GLN A C 1
ATOM 553 O O . GLN A 1 71 ? -3.030 -10.459 -12.984 1.00 37.25 71 GLN A O 1
ATOM 558 N N . GLY A 1 72 ? -2.403 -10.772 -10.840 1.00 39.28 72 GLY A N 1
ATOM 559 C CA . GLY A 1 72 ? -1.062 -10.194 -10.934 1.00 39.28 72 GLY A CA 1
ATOM 560 C C . GLY A 1 72 ? 0.021 -11.102 -11.531 1.00 39.28 72 GLY A C 1
ATOM 561 O O . GLY A 1 72 ? 1.052 -10.562 -11.885 1.00 39.28 72 GLY A O 1
ATOM 562 N N . ASP A 1 73 ? -0.201 -12.412 -11.724 1.00 38.88 73 ASP A N 1
ATOM 563 C CA . ASP A 1 73 ? 0.884 -13.309 -12.191 1.00 38.88 73 ASP A CA 1
ATOM 564 C C . ASP A 1 73 ? 0.566 -14.170 -13.431 1.00 38.88 73 ASP A C 1
ATOM 566 O O . ASP A 1 73 ? 1.457 -14.469 -14.219 1.00 38.88 73 ASP A O 1
ATOM 570 N N . GLU A 1 74 ? -0.686 -14.564 -13.692 1.00 39.38 74 GLU A N 1
ATOM 571 C CA . GLU A 1 74 ? -0.941 -15.608 -14.711 1.00 39.38 74 GLU A CA 1
ATOM 572 C C . GLU A 1 74 ? -1.349 -15.098 -16.105 1.00 39.38 74 GLU A C 1
ATOM 574 O O . GLU A 1 74 ? -1.240 -15.828 -17.093 1.00 39.38 74 GLU A O 1
ATOM 579 N N . ALA A 1 75 ? -1.841 -13.863 -16.230 1.00 37.34 75 ALA A N 1
ATOM 580 C CA . ALA A 1 75 ? -2.510 -13.428 -17.461 1.00 37.34 75 ALA A CA 1
ATOM 581 C C . ALA A 1 75 ? -1.551 -12.990 -18.586 1.00 37.34 75 ALA A C 1
ATOM 583 O O . ALA A 1 75 ? -1.918 -13.053 -19.761 1.00 37.34 75 ALA A O 1
ATOM 584 N N . TRP A 1 76 ? -0.317 -12.593 -18.264 1.00 38.72 76 TRP A N 1
ATOM 585 C CA . TRP A 1 76 ? 0.576 -11.935 -19.230 1.00 38.72 76 TRP A CA 1
ATOM 586 C C . TRP A 1 76 ? 1.690 -12.818 -19.795 1.00 38.72 76 TRP A C 1
ATOM 588 O O . TRP A 1 76 ? 2.303 -12.446 -20.796 1.00 38.72 76 TRP A O 1
ATOM 598 N N . HIS A 1 77 ? 1.878 -14.038 -19.280 1.00 42.66 77 HIS A N 1
ATOM 599 C CA . HIS A 1 77 ? 2.793 -15.011 -19.892 1.00 42.66 77 HIS A CA 1
ATOM 600 C C . HIS A 1 77 ? 2.393 -15.418 -21.319 1.00 42.66 77 HIS A C 1
ATOM 602 O O . HIS A 1 77 ? 3.203 -15.989 -22.046 1.00 42.66 77 HIS A O 1
ATOM 608 N N . ARG A 1 78 ? 1.155 -15.132 -21.746 1.00 36.28 78 ARG A N 1
ATOM 609 C CA . ARG A 1 78 ? 0.610 -15.665 -22.997 1.00 36.28 78 ARG A CA 1
ATOM 610 C C . ARG A 1 78 ? 0.536 -14.673 -24.158 1.00 36.28 78 ARG A C 1
ATOM 612 O O . ARG A 1 78 ? 0.469 -15.122 -25.297 1.00 36.28 78 ARG A O 1
ATOM 619 N N . GLU A 1 79 ? 0.550 -13.360 -23.921 1.00 34.09 79 GLU A N 1
ATOM 620 C CA . GLU A 1 79 ? 0.167 -12.400 -24.975 1.00 34.09 79 GLU A CA 1
ATOM 621 C C . GLU A 1 79 ? 1.336 -11.696 -25.693 1.00 34.09 79 GLU A C 1
ATOM 623 O O . GLU A 1 79 ? 1.122 -11.084 -26.736 1.00 34.09 79 GLU A O 1
ATOM 628 N N . ILE A 1 80 ? 2.586 -11.839 -25.228 1.00 38.47 80 ILE A N 1
ATOM 629 C CA . ILE A 1 80 ? 3.755 -11.205 -25.883 1.00 38.47 80 ILE A CA 1
ATOM 630 C C . ILE A 1 80 ? 4.454 -12.132 -26.904 1.00 38.47 80 ILE A C 1
ATOM 632 O O . ILE A 1 80 ? 5.154 -11.653 -27.799 1.00 38.47 80 ILE A O 1
ATOM 636 N N . VAL A 1 81 ? 4.224 -13.450 -26.867 1.00 40.06 81 VAL A N 1
ATOM 637 C CA . VAL A 1 81 ? 4.874 -14.413 -27.781 1.00 40.06 81 VAL A CA 1
ATOM 638 C C . VAL A 1 81 ? 3.924 -14.794 -28.911 1.00 40.06 81 VAL A C 1
ATOM 640 O O . VAL A 1 81 ? 3.364 -15.882 -28.974 1.00 40.06 81 VAL A O 1
ATOM 643 N N . GLY A 1 82 ? 3.703 -13.833 -29.802 1.00 35.84 82 GLY A N 1
ATOM 644 C CA . GLY A 1 82 ? 2.824 -13.981 -30.954 1.00 35.84 82 GLY A CA 1
ATOM 645 C C . GLY A 1 82 ? 3.475 -13.593 -32.271 1.00 35.84 82 GLY A C 1
ATOM 646 O O . GLY A 1 82 ? 2.762 -13.128 -33.153 1.00 35.84 82 GLY A O 1
ATOM 647 N N . THR A 1 83 ? 4.800 -13.705 -32.434 1.00 36.69 83 THR A N 1
ATOM 648 C CA . THR A 1 83 ? 5.410 -13.769 -33.776 1.00 36.69 83 THR A CA 1
ATOM 649 C C . THR A 1 83 ? 6.842 -14.321 -33.745 1.00 36.69 83 THR A C 1
ATOM 651 O O . THR A 1 83 ? 7.748 -13.667 -33.239 1.00 36.69 83 THR A O 1
ATOM 654 N N . TYR A 1 84 ? 7.001 -15.481 -34.391 1.00 36.00 84 TYR A N 1
ATOM 655 C CA . TYR A 1 84 ? 8.229 -16.192 -34.773 1.00 36.00 84 TYR A CA 1
ATOM 656 C C . TYR A 1 84 ? 9.039 -16.898 -33.668 1.00 36.00 84 TYR A C 1
ATOM 658 O O . TYR A 1 84 ? 9.846 -16.288 -32.978 1.00 36.00 84 TYR A O 1
ATOM 666 N N . ASP A 1 85 ? 8.858 -18.225 -33.681 1.00 31.64 85 ASP A N 1
ATOM 667 C CA . ASP A 1 85 ? 9.757 -19.335 -33.323 1.00 31.64 85 ASP A CA 1
ATOM 668 C C . ASP A 1 85 ? 9.300 -20.173 -32.113 1.00 31.64 85 ASP A C 1
ATOM 670 O O . ASP A 1 85 ? 9.302 -19.731 -30.969 1.00 31.64 85 ASP A O 1
ATOM 674 N N . ASP A 1 86 ? 8.887 -21.412 -32.400 1.00 35.56 86 ASP A N 1
ATOM 675 C CA . ASP A 1 86 ? 8.343 -22.424 -31.472 1.00 35.56 86 ASP A CA 1
ATOM 676 C C . ASP A 1 86 ? 9.440 -23.081 -30.598 1.00 35.56 86 ASP A C 1
ATOM 678 O O . ASP A 1 86 ? 9.322 -24.222 -30.149 1.00 35.56 86 ASP A O 1
ATOM 682 N N . ALA A 1 87 ? 10.536 -22.369 -30.339 1.00 35.06 87 ALA A N 1
ATOM 683 C CA . ALA A 1 87 ? 11.651 -22.849 -29.538 1.00 35.06 87 ALA A CA 1
ATOM 684 C C . ALA A 1 87 ? 11.853 -21.922 -28.334 1.00 35.06 87 ALA A C 1
ATOM 686 O O . ALA A 1 87 ? 12.484 -20.877 -28.439 1.00 35.06 87 ALA A O 1
ATOM 687 N N . LEU A 1 88 ? 11.337 -22.366 -27.183 1.00 36.78 88 LEU A N 1
ATOM 688 C CA . LEU A 1 88 ? 11.494 -21.775 -25.847 1.00 36.78 88 LEU A CA 1
ATOM 689 C C . LEU A 1 88 ? 10.663 -20.499 -25.603 1.00 36.78 88 LEU A C 1
ATOM 691 O O . LEU A 1 88 ? 11.130 -19.371 -25.737 1.00 36.78 88 LEU A O 1
ATOM 695 N N . THR A 1 89 ? 9.423 -20.681 -25.138 1.00 48.97 89 THR A N 1
ATOM 696 C CA . THR A 1 89 ? 8.669 -19.625 -24.445 1.00 48.97 89 THR A CA 1
ATOM 697 C C . THR A 1 89 ? 9.308 -19.387 -23.077 1.00 48.97 89 THR A C 1
ATOM 699 O O . THR A 1 89 ? 8.960 -20.035 -22.094 1.00 48.97 89 THR A O 1
ATOM 702 N N . VAL A 1 90 ? 10.297 -18.503 -23.034 1.00 54.44 90 VAL A N 1
ATOM 703 C CA . VAL A 1 90 ? 10.992 -18.106 -21.808 1.00 54.44 90 VAL A CA 1
ATOM 704 C C . VAL A 1 90 ? 10.250 -16.914 -21.178 1.00 54.44 90 VAL A C 1
ATOM 706 O O . VAL A 1 90 ? 9.922 -15.976 -21.914 1.00 54.44 90 VAL A O 1
ATOM 709 N N . PRO A 1 91 ? 9.962 -16.913 -19.859 1.00 67.88 91 PRO A N 1
ATOM 710 C CA . PRO A 1 91 ? 9.419 -15.751 -19.150 1.00 67.88 91 PRO A CA 1
ATOM 711 C C . PRO A 1 91 ? 10.229 -14.482 -19.429 1.00 67.88 91 PRO A C 1
ATOM 713 O O . PRO A 1 91 ? 11.440 -14.552 -19.634 1.00 67.88 91 PRO A O 1
ATOM 716 N N . LEU A 1 92 ? 9.587 -13.309 -19.427 1.00 70.62 92 LEU A N 1
ATOM 717 C CA . LEU A 1 92 ? 10.265 -12.047 -19.743 1.00 70.62 92 LEU A CA 1
ATOM 718 C C . LEU A 1 92 ? 11.453 -11.796 -18.803 1.00 70.62 92 LEU A C 1
ATOM 720 O O . LEU A 1 92 ? 12.503 -11.350 -19.263 1.00 70.62 92 LEU A O 1
ATOM 724 N N . GLU A 1 93 ? 11.322 -12.138 -17.517 1.00 67.88 93 GLU A N 1
ATOM 725 C CA . GLU A 1 93 ? 12.416 -12.016 -16.553 1.00 67.88 93 GLU A CA 1
ATOM 726 C C . GLU A 1 93 ? 13.608 -12.887 -16.945 1.00 67.88 93 GLU A C 1
ATOM 728 O O . GLU A 1 93 ? 14.754 -12.442 -16.864 1.00 67.88 93 GLU A O 1
ATOM 733 N N . GLU A 1 94 ? 13.356 -14.126 -17.361 1.00 66.56 94 GLU A N 1
ATOM 734 C CA . GLU A 1 94 ? 14.400 -15.066 -17.755 1.00 66.56 94 GLU A CA 1
ATOM 735 C C . GLU A 1 94 ? 15.018 -14.630 -19.090 1.00 66.56 94 GLU A C 1
ATOM 737 O O . GLU A 1 94 ? 16.237 -14.529 -19.170 1.00 66.56 94 GLU A O 1
ATOM 742 N N . ALA A 1 95 ? 14.213 -14.203 -20.069 1.00 70.00 95 ALA A N 1
ATOM 743 C CA . ALA A 1 95 ? 14.673 -13.694 -21.361 1.00 70.00 95 ALA A CA 1
ATOM 744 C C . ALA A 1 95 ? 15.532 -12.424 -21.235 1.00 70.00 95 ALA A C 1
ATOM 746 O O . ALA A 1 95 ? 16.495 -12.262 -21.978 1.00 70.00 95 ALA A O 1
ATOM 747 N N . MET A 1 96 ? 15.222 -11.542 -20.279 1.00 68.38 96 MET A N 1
ATOM 748 C CA . MET A 1 96 ? 16.034 -10.356 -19.978 1.00 68.38 96 MET A CA 1
ATOM 749 C C . MET A 1 96 ? 17.285 -10.669 -19.145 1.00 68.38 96 MET A C 1
ATOM 751 O O . MET A 1 96 ? 18.212 -9.859 -19.116 1.00 68.38 96 MET A O 1
ATOM 755 N N . THR A 1 97 ? 17.325 -11.831 -18.484 1.00 62.03 97 THR A N 1
ATOM 756 C CA . THR A 1 97 ? 18.493 -12.327 -17.735 1.00 62.03 97 THR A CA 1
ATOM 757 C C . THR A 1 97 ? 19.413 -13.202 -18.613 1.00 62.03 97 THR A C 1
ATOM 759 O O . THR A 1 97 ? 20.534 -13.505 -18.208 1.00 62.03 97 THR A O 1
ATOM 762 N N . VAL A 1 98 ? 18.985 -13.603 -19.821 1.00 66.06 98 VAL A N 1
ATOM 763 C CA . VAL A 1 98 ? 19.835 -14.318 -20.792 1.00 66.06 98 VAL A CA 1
ATOM 764 C C . VAL A 1 98 ? 21.020 -13.434 -21.203 1.00 66.06 98 VAL A C 1
ATOM 766 O O . VAL A 1 98 ? 20.888 -12.228 -21.388 1.00 66.06 98 VAL A O 1
ATOM 769 N N . ASN A 1 99 ? 22.191 -14.052 -21.379 1.00 61.97 99 ASN A N 1
ATOM 770 C CA . ASN A 1 99 ? 23.478 -13.387 -21.619 1.00 61.97 99 ASN A CA 1
ATOM 771 C C . ASN A 1 99 ? 23.645 -12.784 -23.041 1.00 61.97 99 ASN A C 1
ATOM 773 O O . ASN A 1 99 ? 24.761 -12.718 -23.556 1.00 61.97 99 ASN A O 1
ATOM 777 N N . ASP A 1 100 ? 22.553 -12.379 -23.699 1.00 78.81 100 ASP A N 1
ATOM 778 C CA . ASP A 1 100 ? 22.567 -11.633 -24.964 1.00 78.81 100 ASP A CA 1
ATOM 779 C C . ASP A 1 100 ? 22.071 -10.200 -24.721 1.00 78.81 100 ASP A C 1
ATOM 781 O O . ASP A 1 100 ? 20.870 -9.919 -24.669 1.00 78.81 100 ASP A O 1
ATOM 785 N N . SER A 1 101 ? 23.022 -9.272 -24.594 1.00 79.81 101 SER A N 1
ATOM 786 C CA . SER A 1 101 ? 22.757 -7.853 -24.338 1.00 79.81 101 SER A CA 1
ATOM 787 C C . SER A 1 101 ? 21.889 -7.194 -25.413 1.00 79.81 101 SER A C 1
ATOM 789 O O . SER A 1 101 ? 21.079 -6.317 -25.107 1.00 79.81 101 SER A O 1
ATOM 791 N N . HIS A 1 102 ? 21.990 -7.622 -26.673 1.00 81.31 102 HIS A N 1
ATOM 792 C CA . HIS A 1 102 ? 21.201 -7.048 -27.759 1.00 81.31 102 HIS A CA 1
ATOM 793 C C . HIS A 1 102 ? 19.722 -7.442 -27.639 1.00 81.31 102 HIS A C 1
ATOM 795 O O . HIS A 1 102 ? 18.831 -6.604 -27.825 1.00 81.31 102 HIS A O 1
ATOM 801 N N . VAL A 1 103 ? 19.446 -8.700 -27.285 1.00 81.81 103 VAL A N 1
ATOM 802 C CA . VAL A 1 103 ? 18.078 -9.178 -27.032 1.00 81.81 103 VAL A CA 1
ATOM 803 C C . VAL A 1 103 ? 17.482 -8.480 -25.810 1.00 81.81 103 VAL A C 1
ATOM 805 O O . VAL A 1 103 ? 16.383 -7.925 -25.912 1.00 81.81 103 VAL A O 1
ATOM 808 N N . SER A 1 104 ? 18.220 -8.409 -24.698 1.00 83.06 104 SER A N 1
ATOM 809 C CA . SER A 1 104 ? 17.749 -7.777 -23.459 1.00 83.06 104 SER A CA 1
ATOM 810 C C . SER A 1 104 ? 17.437 -6.290 -23.634 1.00 83.06 104 SER A C 1
ATOM 812 O O . SER A 1 104 ? 16.386 -5.826 -23.188 1.00 83.06 104 SER A O 1
ATOM 814 N N . ARG A 1 105 ? 18.269 -5.536 -24.366 1.00 85.56 105 ARG A N 1
ATOM 815 C CA . ARG A 1 105 ? 17.992 -4.120 -24.678 1.00 85.56 105 ARG A CA 1
ATOM 816 C C . ARG A 1 105 ? 16.760 -3.943 -25.560 1.00 85.56 105 ARG A C 1
ATOM 818 O O . ARG A 1 105 ? 15.947 -3.056 -25.305 1.00 85.56 105 ARG A O 1
ATOM 825 N N . LYS A 1 106 ? 16.573 -4.794 -26.574 1.00 84.31 106 LYS A N 1
ATOM 826 C CA . LYS A 1 106 ? 15.380 -4.746 -27.438 1.00 84.31 106 LYS A CA 1
ATOM 827 C C . LYS A 1 106 ? 14.100 -5.035 -26.650 1.00 84.31 106 LYS A C 1
ATOM 829 O O . LYS A 1 106 ? 13.078 -4.397 -26.899 1.00 84.31 106 LYS A O 1
ATOM 834 N N . LEU A 1 107 ? 14.146 -5.989 -25.720 1.00 84.44 107 LEU A N 1
ATOM 835 C CA . LEU A 1 107 ? 13.033 -6.290 -24.818 1.00 84.44 107 LEU A CA 1
ATOM 836 C C . LEU A 1 107 ? 12.762 -5.128 -23.858 1.00 84.44 107 LEU A C 1
ATOM 838 O O . LEU A 1 107 ? 11.608 -4.728 -23.730 1.00 84.44 107 LEU A O 1
ATOM 842 N N . MET A 1 108 ? 13.807 -4.523 -23.286 1.00 86.50 108 MET A N 1
ATOM 843 C CA . MET A 1 108 ? 13.676 -3.323 -22.457 1.00 86.50 108 MET A CA 1
ATOM 844 C C . MET A 1 108 ? 12.973 -2.191 -23.211 1.00 86.50 108 MET A C 1
ATOM 846 O O . MET A 1 108 ? 11.987 -1.660 -22.719 1.00 86.50 108 MET A O 1
ATOM 850 N N . MET A 1 109 ? 13.392 -1.869 -24.439 1.00 85.12 109 MET A N 1
ATOM 851 C CA . MET A 1 109 ? 12.725 -0.828 -25.238 1.00 85.12 109 MET A CA 1
ATOM 852 C C . MET A 1 109 ? 11.237 -1.113 -25.458 1.00 85.12 109 MET A C 1
ATOM 854 O O . MET A 1 109 ? 10.414 -0.205 -25.382 1.00 85.12 109 MET A O 1
ATOM 858 N N . LYS A 1 110 ? 10.861 -2.376 -25.690 1.00 83.81 110 LYS A N 1
ATOM 859 C CA . LYS A 1 110 ? 9.443 -2.753 -25.788 1.00 83.81 110 LYS A CA 1
ATOM 860 C C . LYS A 1 110 ? 8.709 -2.555 -24.461 1.00 83.81 110 LYS A C 1
ATOM 862 O O . LYS A 1 110 ? 7.603 -2.020 -24.463 1.00 83.81 110 LYS A O 1
ATOM 867 N N . LEU A 1 111 ? 9.320 -2.957 -23.346 1.00 85.00 111 LEU A N 1
ATOM 868 C CA . LEU A 1 111 ? 8.759 -2.804 -22.003 1.00 85.00 111 LEU A CA 1
ATOM 869 C C . LEU A 1 111 ? 8.470 -1.328 -21.700 1.00 85.00 111 LEU A C 1
ATOM 871 O O . LEU A 1 111 ? 7.348 -0.997 -21.311 1.00 85.00 111 LEU A O 1
ATOM 875 N N . LEU A 1 112 ? 9.429 -0.438 -21.977 1.00 84.69 112 LEU A N 1
ATOM 876 C CA . LEU A 1 112 ? 9.286 1.007 -21.759 1.00 84.69 112 LEU A CA 1
ATOM 877 C C . LEU A 1 112 ? 8.124 1.635 -22.546 1.00 84.69 112 LEU A C 1
ATOM 879 O O . LEU A 1 112 ? 7.571 2.641 -22.117 1.00 84.69 112 LEU A O 1
ATOM 883 N N . HIS A 1 113 ? 7.714 1.038 -23.668 1.00 82.25 113 HIS A N 1
ATOM 884 C CA . HIS A 1 113 ? 6.584 1.515 -24.472 1.00 82.25 113 HIS A CA 1
ATOM 885 C C . HIS A 1 113 ? 5.221 0.917 -24.093 1.00 82.25 113 HIS A C 1
ATOM 887 O O . HIS A 1 113 ? 4.211 1.369 -24.631 1.00 82.25 113 HIS A O 1
ATOM 893 N N . THR A 1 114 ? 5.170 -0.095 -23.220 1.00 76.12 114 THR A N 1
ATOM 894 C CA . THR A 1 114 ? 3.941 -0.880 -22.989 1.00 76.12 114 THR A CA 1
ATOM 895 C C . THR A 1 114 ? 3.270 -0.576 -21.646 1.00 76.12 114 THR A C 1
ATOM 897 O O . THR A 1 114 ? 2.047 -0.597 -21.605 1.00 76.12 114 THR A O 1
ATOM 900 N N . SER A 1 115 ? 4.055 -0.300 -20.592 1.00 79.44 115 SER A N 1
ATOM 901 C CA . SER A 1 115 ? 3.674 0.262 -19.272 1.00 79.44 115 SER A CA 1
ATOM 902 C C . SER A 1 115 ? 4.734 -0.183 -18.252 1.00 79.44 115 SER A C 1
ATOM 904 O O . SER A 1 115 ? 4.573 -1.238 -17.626 1.00 79.44 115 SER A O 1
ATOM 906 N N . PRO A 1 116 ? 5.862 0.537 -18.114 1.00 82.62 116 PRO A N 1
ATOM 907 C CA . PRO A 1 116 ? 6.968 0.120 -17.248 1.00 82.62 116 PRO A CA 1
ATOM 908 C C . PRO A 1 116 ? 6.591 0.046 -15.756 1.00 82.62 116 PRO A C 1
ATOM 910 O O . PRO A 1 116 ? 7.216 -0.696 -15.001 1.00 82.62 116 PRO A O 1
ATOM 913 N N . GLU A 1 117 ? 5.532 0.738 -15.333 1.00 83.62 117 GLU A N 1
ATOM 914 C CA . GLU A 1 117 ? 4.987 0.718 -13.973 1.00 83.62 117 GLU A CA 1
ATOM 915 C C . GLU A 1 117 ? 4.507 -0.662 -13.502 1.00 83.62 117 GLU A C 1
ATOM 917 O O . GLU A 1 117 ? 4.503 -0.923 -12.303 1.00 83.62 117 GLU A O 1
ATOM 922 N N . ASN A 1 118 ? 4.155 -1.562 -14.424 1.00 84.31 118 ASN A N 1
ATOM 923 C CA . ASN A 1 118 ? 3.736 -2.925 -14.086 1.00 84.31 118 ASN A CA 1
ATOM 924 C C . ASN A 1 118 ? 4.925 -3.874 -13.870 1.00 84.31 118 ASN A C 1
ATOM 926 O O . ASN A 1 118 ? 4.736 -5.010 -13.455 1.00 84.31 118 ASN A O 1
ATOM 930 N N . TYR A 1 119 ? 6.149 -3.416 -14.149 1.00 85.88 119 TYR A N 1
ATOM 931 C CA . TYR A 1 119 ? 7.356 -4.242 -14.159 1.00 85.88 119 TYR A CA 1
ATOM 932 C C . TYR A 1 119 ? 8.430 -3.706 -13.207 1.00 85.88 119 TYR A C 1
ATOM 934 O O . TYR A 1 119 ? 9.622 -3.894 -13.445 1.00 85.88 119 TYR A O 1
ATOM 942 N N . VAL A 1 120 ? 8.038 -3.032 -12.121 1.00 88.12 120 VAL A N 1
ATOM 943 C CA . VAL A 1 120 ? 8.981 -2.413 -11.172 1.00 88.12 120 VAL A CA 1
ATOM 944 C C . VAL A 1 120 ? 9.998 -3.415 -10.618 1.00 88.12 120 VAL A C 1
ATOM 946 O O . VAL A 1 120 ? 11.179 -3.085 -10.515 1.00 88.12 120 VAL A O 1
ATOM 949 N N . GLU A 1 121 ? 9.583 -4.638 -10.284 1.00 87.44 121 GLU A N 1
ATOM 950 C CA . GLU A 1 121 ? 10.503 -5.662 -9.769 1.00 87.44 121 GLU A CA 1
ATOM 951 C C . GLU A 1 121 ? 11.543 -6.091 -10.807 1.00 87.44 121 GLU A C 1
ATOM 953 O O . GLU A 1 121 ? 12.735 -6.186 -10.503 1.00 87.44 121 GLU A O 1
ATOM 958 N N . LEU A 1 122 ? 11.111 -6.271 -12.056 1.00 86.56 122 LEU A N 1
ATOM 959 C CA . LEU A 1 122 ? 11.999 -6.573 -13.171 1.00 86.56 122 LEU A CA 1
ATOM 960 C C . LEU A 1 122 ? 12.960 -5.409 -13.441 1.00 86.56 122 LEU A C 1
ATOM 962 O O . LEU A 1 122 ? 14.161 -5.634 -13.569 1.00 86.56 122 LEU A O 1
ATOM 966 N N . LEU A 1 123 ? 12.471 -4.166 -13.455 1.00 89.56 123 LEU A N 1
ATOM 967 C CA . LEU A 1 123 ? 13.308 -2.973 -13.617 1.00 89.56 123 LEU A CA 1
ATOM 968 C C . LEU A 1 123 ? 14.380 -2.894 -12.522 1.00 89.56 123 LEU A C 1
ATOM 970 O O . LEU A 1 123 ? 15.556 -2.722 -12.836 1.00 89.56 123 LEU A O 1
ATOM 974 N N . LYS A 1 124 ? 14.012 -3.123 -11.254 1.00 89.31 124 LYS A N 1
ATOM 975 C CA . LYS A 1 124 ? 14.970 -3.203 -10.139 1.00 89.31 124 LYS A CA 1
ATOM 976 C C . LYS A 1 124 ? 16.023 -4.280 -10.361 1.00 89.31 124 LYS A C 1
ATOM 978 O O . LYS A 1 124 ? 17.207 -3.997 -10.212 1.00 89.31 124 LYS A O 1
ATOM 983 N N . LYS A 1 125 ? 15.618 -5.496 -10.737 1.00 88.00 125 LYS A N 1
ATOM 984 C CA . LYS A 1 125 ? 16.556 -6.591 -11.025 1.00 88.00 125 LYS A CA 1
ATOM 985 C C . LYS A 1 125 ? 17.521 -6.218 -12.152 1.00 88.00 125 LYS A C 1
ATOM 987 O O . LYS A 1 125 ? 18.703 -6.538 -12.100 1.00 88.00 125 LYS A O 1
ATOM 992 N N . VAL A 1 126 ? 17.0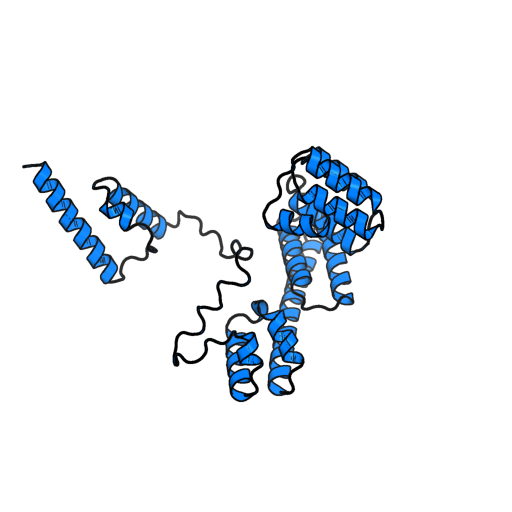34 -5.506 -13.161 1.00 88.56 126 VAL A N 1
ATOM 993 C CA . VAL A 1 126 ? 17.851 -5.061 -14.288 1.00 88.56 126 VAL A CA 1
ATOM 994 C C . VAL A 1 126 ? 18.893 -4.016 -13.878 1.00 88.56 126 VAL A C 1
ATOM 996 O O . VAL A 1 126 ? 19.980 -4.014 -14.448 1.00 88.56 126 VAL A O 1
ATOM 999 N N . THR A 1 127 ? 18.637 -3.185 -12.860 1.00 87.06 127 THR A N 1
ATOM 1000 C CA . THR A 1 127 ? 19.643 -2.218 -12.368 1.00 87.06 127 THR A CA 1
ATOM 1001 C C . THR A 1 127 ? 20.927 -2.854 -11.830 1.00 87.06 127 THR A C 1
ATOM 1003 O O . THR A 1 127 ? 21.935 -2.165 -11.690 1.00 87.06 127 THR A O 1
ATOM 1006 N N . THR A 1 128 ? 20.917 -4.160 -11.549 1.00 87.38 128 THR A N 1
ATOM 1007 C CA . THR A 1 128 ? 22.102 -4.913 -11.118 1.00 87.38 128 THR A CA 1
ATOM 1008 C C . THR A 1 128 ? 22.751 -5.704 -12.259 1.00 87.38 128 THR A C 1
ATOM 1010 O O . THR A 1 128 ? 23.544 -6.603 -11.996 1.00 87.38 128 THR A O 1
ATOM 1013 N N . SER A 1 129 ? 22.387 -5.430 -13.516 1.00 86.50 129 SER A N 1
ATOM 1014 C CA . SER A 1 129 ? 22.990 -6.053 -14.698 1.00 86.50 129 SER A CA 1
ATOM 1015 C C . SER A 1 129 ? 24.391 -5.498 -14.977 1.00 86.50 129 SER A C 1
ATOM 1017 O O . SER A 1 129 ? 24.650 -4.311 -14.767 1.00 86.50 129 SER A O 1
ATOM 1019 N N . ASP A 1 130 ? 25.266 -6.337 -15.539 1.00 86.69 130 ASP A N 1
ATOM 1020 C CA . ASP A 1 130 ? 26.584 -5.930 -16.048 1.00 86.69 130 ASP A CA 1
ATOM 1021 C C . ASP A 1 130 ? 26.485 -4.997 -17.273 1.00 86.69 130 ASP A C 1
ATOM 1023 O O . ASP A 1 130 ? 27.443 -4.306 -17.628 1.00 86.69 130 ASP A O 1
ATOM 1027 N N . ASP A 1 131 ? 25.327 -4.959 -17.939 1.00 90.00 131 ASP A N 1
ATOM 1028 C CA . ASP A 1 131 ? 25.092 -4.096 -19.089 1.00 90.00 131 ASP A CA 1
ATOM 1029 C C . ASP A 1 131 ? 24.725 -2.669 -18.655 1.00 90.00 131 ASP A C 1
ATOM 1031 O O . ASP A 1 131 ? 23.596 -2.378 -18.255 1.00 90.00 131 ASP A O 1
ATOM 1035 N N . VAL A 1 132 ? 25.687 -1.755 -18.797 1.00 90.81 132 VAL A N 1
ATOM 1036 C CA . VAL A 1 132 ? 25.550 -0.334 -18.435 1.00 90.81 132 VAL A CA 1
ATOM 1037 C C . VAL A 1 132 ? 24.362 0.340 -19.127 1.00 90.81 132 VAL A C 1
ATOM 1039 O O . VAL A 1 132 ? 23.687 1.168 -18.517 1.00 90.81 132 VAL A O 1
ATOM 1042 N N . GLU A 1 133 ? 24.087 0.002 -20.388 1.00 90.00 133 GLU A N 1
ATOM 1043 C CA . GLU A 1 133 ? 23.004 0.623 -21.159 1.00 90.00 133 GLU A CA 1
ATOM 1044 C C . GLU A 1 133 ? 21.638 0.146 -20.654 1.00 90.00 133 GLU A C 1
ATOM 1046 O O . GLU A 1 133 ? 20.719 0.943 -20.460 1.00 90.00 133 GLU A O 1
ATOM 1051 N N . LEU A 1 134 ? 21.533 -1.147 -20.349 1.00 89.19 134 LEU A N 1
ATOM 1052 C CA . LEU A 1 134 ? 20.326 -1.748 -19.798 1.00 89.19 134 LEU A CA 1
ATOM 1053 C C . LEU A 1 134 ? 20.023 -1.220 -18.383 1.00 89.19 134 LEU A C 1
ATOM 1055 O O . LEU A 1 134 ? 18.886 -0.840 -18.092 1.00 89.19 134 LEU A O 1
ATOM 1059 N N . THR A 1 135 ? 21.053 -1.117 -17.542 1.00 91.44 135 THR A N 1
ATOM 1060 C CA . THR A 1 135 ? 20.976 -0.500 -16.211 1.00 91.44 135 THR A CA 1
ATOM 1061 C C . THR A 1 135 ? 20.557 0.967 -16.299 1.00 91.44 135 THR A C 1
ATOM 1063 O O . THR A 1 135 ? 19.706 1.410 -15.521 1.00 91.44 135 THR A O 1
ATOM 1066 N N . HIS A 1 136 ? 21.088 1.723 -17.268 1.00 93.12 136 HIS A N 1
ATOM 1067 C CA . HIS A 1 136 ? 20.686 3.111 -17.496 1.00 93.12 136 HIS A CA 1
ATOM 1068 C C . HIS A 1 136 ? 19.205 3.218 -17.878 1.00 93.12 136 HIS A C 1
ATOM 1070 O O . HIS A 1 136 ? 18.486 4.015 -17.279 1.00 93.12 136 HIS A O 1
ATOM 1076 N N . TYR A 1 137 ? 18.722 2.388 -18.807 1.00 92.25 137 TYR A N 1
ATOM 1077 C CA . TYR A 1 137 ? 17.311 2.382 -19.199 1.00 92.25 137 TYR A CA 1
ATOM 1078 C C . TYR A 1 137 ? 16.371 2.063 -18.041 1.00 92.25 137 TYR A C 1
ATOM 1080 O O . TYR A 1 137 ? 15.394 2.784 -17.838 1.00 92.25 137 TYR A O 1
ATOM 1088 N N . ALA A 1 138 ? 16.679 1.028 -17.257 1.00 91.56 138 ALA A N 1
ATOM 1089 C CA . ALA A 1 138 ? 15.869 0.673 -16.099 1.00 91.56 138 ALA A CA 1
ATOM 1090 C C . ALA A 1 138 ? 15.844 1.796 -15.055 1.00 91.56 138 ALA A C 1
ATOM 1092 O O . ALA A 1 138 ? 14.780 2.151 -14.552 1.00 91.56 138 ALA A O 1
ATOM 1093 N N . THR A 1 139 ? 17.005 2.394 -14.776 1.00 93.06 139 THR A N 1
ATOM 1094 C CA . THR A 1 139 ? 17.127 3.489 -13.806 1.00 93.06 139 THR A CA 1
ATOM 1095 C C . THR A 1 139 ? 16.327 4.712 -14.247 1.00 93.06 139 THR A C 1
ATOM 1097 O O . THR A 1 139 ? 15.549 5.245 -13.458 1.00 93.06 139 THR A O 1
ATOM 1100 N N . THR A 1 140 ? 16.465 5.130 -15.509 1.00 94.06 140 THR A N 1
ATOM 1101 C CA . THR A 1 140 ? 15.717 6.266 -16.065 1.00 94.06 140 THR A CA 1
ATOM 1102 C C . THR A 1 140 ? 14.212 6.016 -15.997 1.00 94.06 140 THR A C 1
ATOM 1104 O O . THR A 1 140 ? 13.478 6.870 -15.509 1.00 94.06 140 THR A O 1
ATOM 1107 N N . ALA A 1 141 ? 13.748 4.824 -16.381 1.00 92.62 141 ALA A N 1
ATOM 1108 C CA . ALA A 1 141 ? 12.332 4.473 -16.311 1.00 92.62 141 ALA A CA 1
ATOM 1109 C C . ALA A 1 141 ? 11.792 4.489 -14.874 1.00 92.62 141 ALA A C 1
ATOM 1111 O O . ALA A 1 141 ? 10.728 5.045 -14.613 1.00 92.62 141 ALA A O 1
ATOM 1112 N N . MET A 1 142 ? 12.538 3.930 -13.915 1.00 94.12 142 MET A N 1
ATOM 1113 C CA . MET A 1 142 ? 12.157 3.971 -12.501 1.00 94.12 142 MET A CA 1
ATOM 1114 C C . MET A 1 142 ? 12.067 5.408 -11.975 1.00 94.12 142 MET A C 1
ATOM 1116 O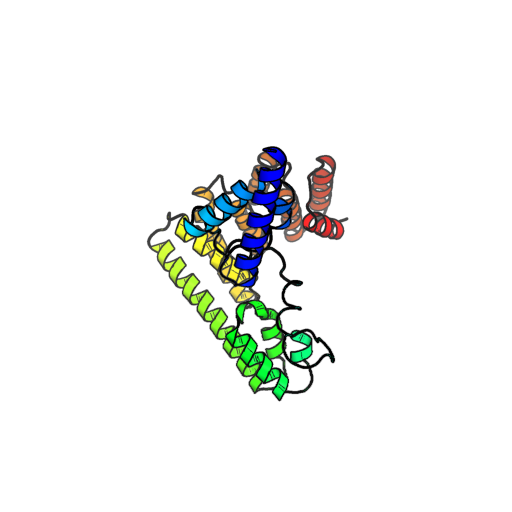 O . MET A 1 142 ? 11.111 5.731 -11.269 1.00 94.12 142 MET A O 1
ATOM 1120 N N . MET A 1 143 ? 13.021 6.272 -12.337 1.00 94.38 143 MET A N 1
ATOM 1121 C CA . MET A 1 143 ? 13.003 7.691 -11.965 1.00 94.38 143 MET A CA 1
ATOM 1122 C C . MET A 1 143 ? 11.805 8.428 -12.570 1.00 94.38 143 MET A C 1
ATOM 1124 O O . MET A 1 143 ? 11.171 9.227 -11.885 1.00 94.38 143 MET A O 1
ATOM 1128 N N . GLU A 1 144 ? 11.459 8.148 -13.827 1.00 94.81 144 GLU A N 1
ATOM 1129 C CA . GLU A 1 144 ? 10.279 8.725 -14.479 1.00 94.81 144 GLU A CA 1
ATOM 1130 C C . GLU A 1 144 ? 8.979 8.294 -13.785 1.00 94.81 144 GLU A C 1
ATOM 1132 O O . GLU A 1 144 ? 8.125 9.139 -13.503 1.00 94.81 144 GLU A O 1
ATOM 1137 N N . ILE A 1 145 ? 8.846 7.009 -13.432 1.00 94.19 145 ILE A N 1
ATOM 1138 C CA . ILE A 1 145 ? 7.674 6.496 -12.705 1.00 94.19 145 ILE A CA 1
ATOM 1139 C C . ILE A 1 145 ? 7.567 7.149 -11.320 1.00 94.19 145 ILE A C 1
ATOM 1141 O O . ILE A 1 145 ? 6.491 7.616 -10.942 1.00 94.19 145 ILE A 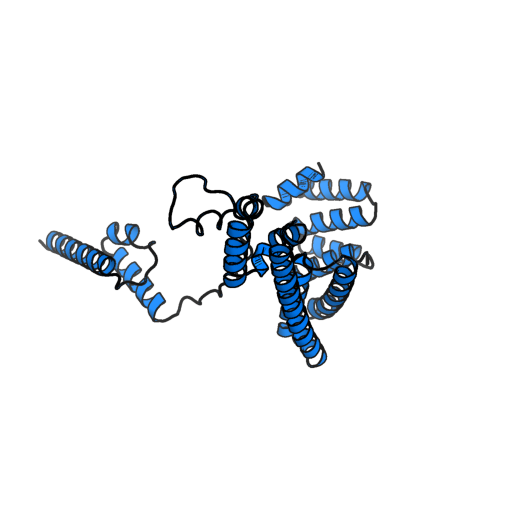O 1
ATOM 1145 N N . GLN A 1 146 ? 8.670 7.210 -10.564 1.00 95.81 146 GLN A N 1
ATOM 1146 C CA . GLN A 1 146 ? 8.711 7.889 -9.264 1.00 95.81 146 GLN A CA 1
ATOM 1147 C C . GLN A 1 146 ? 8.300 9.358 -9.401 1.00 95.81 146 GLN A C 1
ATOM 1149 O O . GLN A 1 146 ? 7.398 9.810 -8.700 1.00 95.81 146 GLN A O 1
ATOM 1154 N N . SER A 1 147 ? 8.891 10.086 -10.351 1.00 96.69 147 SER A N 1
ATOM 1155 C CA . SER A 1 147 ? 8.582 11.498 -10.581 1.00 96.69 147 SER A CA 1
ATOM 1156 C C . SER A 1 147 ? 7.101 11.725 -10.906 1.00 96.69 147 SER A C 1
ATOM 1158 O O . SER A 1 147 ? 6.495 12.670 -10.395 1.00 96.69 147 SER A O 1
ATOM 1160 N N . ASP A 1 148 ? 6.476 10.840 -11.690 1.00 95.69 148 ASP A N 1
ATOM 1161 C CA . ASP A 1 148 ? 5.042 10.922 -11.974 1.00 95.69 148 ASP A CA 1
ATOM 1162 C C . ASP A 1 148 ? 4.175 10.683 -10.726 1.00 95.69 148 ASP A C 1
ATOM 1164 O O . ASP A 1 148 ? 3.202 11.416 -10.511 1.00 95.69 148 ASP A O 1
ATOM 1168 N N . TYR A 1 149 ? 4.530 9.712 -9.874 1.00 96.69 149 TYR A N 1
ATOM 1169 C CA . TYR A 1 149 ? 3.861 9.514 -8.584 1.00 96.69 149 TYR A CA 1
ATOM 1170 C C . TYR A 1 149 ? 3.961 10.761 -7.709 1.00 96.69 149 TYR A C 1
ATOM 1172 O O . TYR A 1 149 ? 2.940 11.255 -7.229 1.00 96.69 149 TYR A O 1
ATOM 1180 N N . GLU A 1 150 ? 5.170 11.285 -7.527 1.00 97.88 150 GLU A N 1
ATOM 1181 C CA . GLU A 1 150 ? 5.443 12.414 -6.639 1.00 97.88 150 GLU A CA 1
ATOM 1182 C C . GLU A 1 150 ? 4.745 13.685 -7.103 1.00 97.88 150 GLU A C 1
ATOM 1184 O O . GLU A 1 150 ? 4.110 14.368 -6.298 1.00 97.88 150 GLU A O 1
ATOM 1189 N N . ARG A 1 151 ? 4.765 13.960 -8.411 1.00 98.31 151 ARG A N 1
ATOM 1190 C CA . ARG A 1 151 ? 4.039 15.085 -9.003 1.00 98.31 151 ARG A CA 1
ATOM 1191 C C . ARG A 1 151 ? 2.534 14.968 -8.759 1.00 98.31 151 ARG A C 1
ATOM 1193 O O . ARG A 1 151 ? 1.921 15.916 -8.275 1.00 98.31 151 ARG A O 1
ATOM 1200 N N . LYS A 1 152 ? 1.931 13.808 -9.053 1.00 97.75 152 LYS A N 1
ATOM 1201 C CA . LYS A 1 152 ? 0.485 13.579 -8.857 1.00 97.75 152 LYS A CA 1
ATOM 1202 C C . LYS A 1 152 ? 0.085 13.654 -7.384 1.00 97.75 152 LYS A C 1
ATOM 1204 O O . LYS A 1 152 ? -0.981 14.176 -7.067 1.00 97.75 152 LYS A O 1
ATOM 1209 N N . ILE A 1 153 ? 0.916 13.126 -6.485 1.00 98.44 153 ILE A N 1
ATOM 1210 C CA . ILE A 1 153 ? 0.691 13.220 -5.040 1.00 98.44 153 ILE A CA 1
ATOM 1211 C C . ILE A 1 153 ? 0.777 14.682 -4.595 1.00 98.44 153 ILE A C 1
ATOM 1213 O O . ILE A 1 153 ? -0.123 15.131 -3.894 1.00 98.44 153 ILE A O 1
ATOM 1217 N N . GLY A 1 154 ? 1.786 15.435 -5.042 1.00 98.31 154 GLY A N 1
ATOM 1218 C CA . GLY A 1 154 ? 1.919 16.866 -4.757 1.00 98.31 154 GLY A CA 1
ATOM 1219 C C . GLY A 1 154 ? 0.692 17.667 -5.198 1.00 98.31 154 GLY A C 1
ATOM 1220 O O . GLY A 1 154 ? 0.102 18.379 -4.394 1.00 98.31 154 GLY A O 1
ATOM 1221 N N . GLU A 1 155 ? 0.223 17.465 -6.432 1.00 98.25 155 GLU A N 1
ATOM 1222 C CA . GLU A 1 155 ? -0.997 18.106 -6.950 1.00 98.25 155 GLU A CA 1
ATOM 1223 C C . GLU A 1 155 ? -2.246 17.785 -6.111 1.00 98.25 155 GLU A C 1
ATOM 1225 O O . GLU A 1 155 ? -3.120 18.637 -5.937 1.00 98.25 155 GLU A O 1
ATOM 1230 N N . LEU A 1 156 ? -2.358 16.556 -5.598 1.00 98.25 156 LEU A N 1
ATOM 1231 C CA . LEU A 1 156 ? -3.464 16.151 -4.730 1.00 98.25 156 LEU A CA 1
ATOM 1232 C C . LEU A 1 156 ? -3.343 16.756 -3.330 1.00 98.25 156 LEU A C 1
ATOM 1234 O O . LEU A 1 156 ? -4.349 17.231 -2.813 1.00 98.25 156 LEU A O 1
ATOM 1238 N N . LEU A 1 157 ? -2.147 16.787 -2.739 1.00 97.88 157 LEU A N 1
ATOM 1239 C CA . LEU A 1 157 ? -1.906 17.402 -1.430 1.00 97.88 157 LEU A CA 1
ATOM 1240 C C . LEU A 1 157 ? -2.214 18.904 -1.459 1.00 97.88 157 LEU A C 1
ATOM 1242 O O . LEU A 1 157 ? -2.988 19.384 -0.637 1.00 97.88 157 LEU A O 1
ATOM 1246 N N . ASP A 1 158 ? -1.748 19.611 -2.487 1.00 98.06 158 ASP A N 1
ATOM 1247 C CA . ASP A 1 158 ? -2.080 21.016 -2.736 1.00 98.06 158 ASP A CA 1
ATOM 1248 C C . ASP A 1 158 ? -3.598 21.258 -2.839 1.00 98.06 158 ASP A C 1
ATOM 1250 O O . ASP A 1 158 ? -4.109 22.337 -2.527 1.00 98.06 158 ASP A O 1
ATOM 1254 N N . ARG A 1 159 ? -4.352 20.286 -3.364 1.00 97.88 159 ARG A N 1
ATOM 1255 C CA . ARG A 1 159 ? -5.818 20.366 -3.422 1.00 97.88 159 ARG A CA 1
ATOM 1256 C C . ARG A 1 159 ? -6.438 20.100 -2.058 1.00 97.88 159 ARG A C 1
ATOM 1258 O O . ARG A 1 159 ? -7.348 20.836 -1.696 1.00 97.88 159 ARG A O 1
ATOM 1265 N N . VAL A 1 160 ? -5.935 19.125 -1.299 1.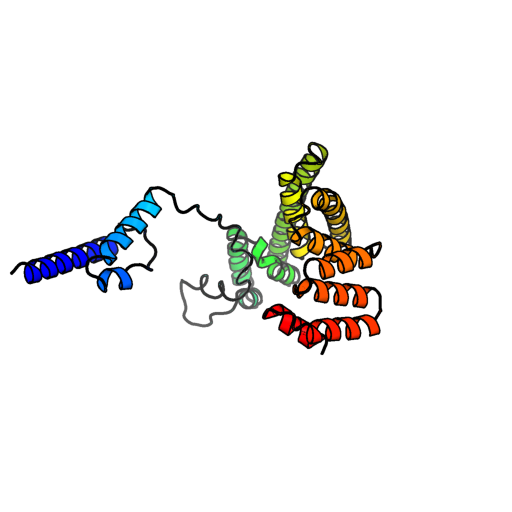00 97.81 160 VAL A N 1
ATOM 1266 C CA . VAL A 1 160 ? -6.368 18.879 0.086 1.00 97.81 160 VAL A CA 1
ATOM 1267 C C . VAL A 1 160 ? -6.192 20.141 0.930 1.00 97.81 160 VAL A C 1
ATOM 1269 O O . VAL A 1 160 ? -7.118 20.524 1.629 1.00 97.81 160 VAL A O 1
ATOM 1272 N N . GLU A 1 161 ? -5.075 20.860 0.807 1.00 97.00 161 GLU A N 1
ATOM 1273 C CA . GLU A 1 161 ? -4.866 22.111 1.552 1.00 97.00 161 GLU A CA 1
ATOM 1274 C C . GLU A 1 161 ? -5.909 23.194 1.225 1.00 97.00 161 GLU A C 1
ATOM 1276 O O . GLU A 1 161 ? -6.335 23.944 2.104 1.00 97.00 161 GLU A O 1
ATOM 1281 N N . ARG A 1 162 ? -6.349 23.281 -0.037 1.00 97.44 162 ARG A N 1
ATOM 1282 C CA . ARG A 1 162 ? -7.361 24.259 -0.478 1.00 97.44 162 ARG A CA 1
ATOM 1283 C C . ARG A 1 162 ? -8.788 23.831 -0.138 1.00 97.44 162 ARG A C 1
ATOM 1285 O O . ARG A 1 162 ? -9.650 24.688 0.045 1.00 97.44 162 ARG A O 1
ATOM 1292 N N . THR A 1 163 ? -9.045 22.527 -0.093 1.00 95.94 163 THR A N 1
ATOM 1293 C CA . THR A 1 163 ? -10.360 21.929 0.165 1.00 95.94 163 THR A CA 1
ATOM 1294 C C . THR A 1 163 ? -10.225 20.751 1.142 1.00 95.94 163 THR A C 1
ATOM 1296 O O . THR A 1 163 ? -10.346 19.597 0.719 1.00 95.94 163 THR A O 1
ATOM 1299 N N . PRO A 1 164 ? -9.969 21.015 2.439 1.00 92.94 164 PRO A N 1
ATOM 1300 C CA . PRO A 1 164 ? -9.591 19.980 3.410 1.00 92.94 164 PRO A CA 1
ATOM 1301 C C . PRO A 1 164 ? -10.687 18.950 3.689 1.00 92.94 164 PRO A C 1
ATOM 1303 O O . PRO A 1 164 ? -10.373 17.803 3.985 1.00 92.94 164 PRO A O 1
ATOM 1306 N N . ASP A 1 165 ? -11.956 19.329 3.521 1.00 94.50 165 ASP A N 1
ATOM 1307 C CA . ASP A 1 165 ? -13.109 18.453 3.764 1.00 94.50 165 ASP A CA 1
ATOM 1308 C C . ASP A 1 165 ? -13.671 17.817 2.474 1.00 94.50 165 ASP A C 1
ATOM 1310 O O . ASP A 1 165 ? -14.727 17.180 2.492 1.00 94.50 165 ASP A O 1
ATOM 1314 N N . ASP A 1 166 ? -12.997 17.984 1.325 1.00 96.75 166 ASP A N 1
ATOM 1315 C CA . ASP A 1 166 ? -13.418 17.341 0.076 1.00 96.75 166 ASP A CA 1
ATOM 1316 C C . ASP A 1 166 ? -13.060 15.847 0.093 1.00 96.75 166 ASP A C 1
ATOM 1318 O O . ASP A 1 166 ? -11.946 15.427 -0.237 1.00 96.75 166 ASP A O 1
ATOM 1322 N N . VAL A 1 167 ? -14.060 15.032 0.438 1.00 95.94 167 VAL A N 1
ATOM 1323 C CA . VAL A 1 167 ? -13.979 13.565 0.491 1.00 95.94 167 VAL A CA 1
ATOM 1324 C C . VAL A 1 167 ? -13.427 12.965 -0.805 1.00 95.94 167 VAL A C 1
ATOM 1326 O O . VAL A 1 167 ? -12.638 12.024 -0.755 1.00 95.94 167 VAL A O 1
ATOM 1329 N N . SER A 1 168 ? -13.793 13.504 -1.972 1.00 96.94 168 SER A N 1
ATOM 1330 C CA . SER A 1 168 ? -13.331 12.976 -3.260 1.00 96.94 168 SER A CA 1
ATOM 1331 C C . SER A 1 168 ? -11.830 13.189 -3.444 1.00 96.94 168 SER A C 1
ATOM 1333 O O . SER A 1 168 ? -11.127 12.302 -3.939 1.00 96.94 168 SER A O 1
ATOM 1335 N N . VAL A 1 169 ? -11.320 14.353 -3.040 1.00 96.62 169 VAL A N 1
ATOM 1336 C CA . VAL A 1 169 ? -9.887 14.669 -3.106 1.00 96.62 169 VAL A CA 1
ATOM 1337 C C . VAL A 1 169 ? -9.107 13.826 -2.103 1.00 96.62 169 VAL A C 1
ATOM 1339 O O . VAL A 1 169 ? -8.097 13.231 -2.480 1.00 96.62 169 VAL A O 1
ATOM 1342 N N . LEU A 1 170 ? -9.600 13.705 -0.868 1.00 97.06 170 LEU A N 1
ATOM 1343 C CA . LEU A 1 170 ? -8.990 12.863 0.162 1.00 97.06 170 LEU A CA 1
ATOM 1344 C C . LEU A 1 170 ? -8.906 11.399 -0.289 1.00 97.06 170 LEU A C 1
ATOM 1346 O O . LEU A 1 170 ? -7.831 10.813 -0.231 1.00 97.06 170 LEU A O 1
ATOM 1350 N N . MET A 1 171 ? -9.986 10.827 -0.834 1.00 97.00 171 MET A N 1
ATOM 1351 C CA . MET A 1 171 ? -9.991 9.450 -1.349 1.00 97.00 171 MET A CA 1
ATOM 1352 C C . MET A 1 171 ? -8.999 9.246 -2.505 1.00 97.00 171 MET A C 1
ATOM 1354 O O . MET A 1 171 ? -8.299 8.231 -2.547 1.00 97.00 171 MET A O 1
ATOM 1358 N N . GLN A 1 172 ? -8.914 10.201 -3.439 1.00 97.31 172 GLN A N 1
ATOM 1359 C CA . GLN A 1 172 ? -7.925 10.159 -4.523 1.00 97.31 172 GLN A CA 1
ATOM 1360 C C . GLN A 1 172 ? -6.497 10.216 -3.972 1.00 97.31 172 GLN A C 1
ATOM 1362 O O . GLN A 1 172 ? -5.641 9.444 -4.406 1.00 97.31 172 GLN A O 1
ATOM 1367 N N . CYS A 1 173 ? -6.251 11.088 -2.992 1.00 97.81 173 CYS A N 1
ATOM 1368 C CA . CYS A 1 173 ? -4.960 11.215 -2.326 1.00 97.81 173 CYS A CA 1
ATOM 1369 C C . CYS A 1 173 ? -4.581 9.921 -1.591 1.00 97.81 173 CYS A C 1
ATOM 1371 O O . CYS A 1 173 ? -3.507 9.379 -1.847 1.00 97.81 173 CYS A O 1
ATOM 1373 N N . THR A 1 174 ? -5.488 9.353 -0.785 1.00 97.12 174 THR A N 1
ATOM 1374 C CA . THR A 1 174 ? -5.321 8.048 -0.122 1.00 97.12 174 THR A CA 1
ATOM 1375 C C . THR A 1 174 ? -4.947 6.966 -1.127 1.00 97.12 174 THR A C 1
ATOM 1377 O O . THR A 1 174 ? -3.946 6.276 -0.946 1.00 97.12 174 THR A O 1
ATOM 1380 N N . SER A 1 175 ? -5.706 6.837 -2.220 1.00 96.88 175 SER A N 1
ATOM 1381 C CA . SER A 1 175 ? -5.437 5.822 -3.240 1.00 96.88 175 SER A CA 1
ATOM 1382 C C . SER A 1 175 ? -4.064 5.996 -3.884 1.00 96.88 175 SER A C 1
ATOM 1384 O O . SER A 1 175 ? -3.405 5.000 -4.178 1.00 96.88 175 SER A O 1
ATOM 1386 N N . ARG A 1 176 ? -3.630 7.239 -4.129 1.00 97.12 176 ARG A N 1
ATOM 1387 C CA . ARG A 1 176 ? -2.357 7.503 -4.805 1.00 97.12 176 ARG A CA 1
ATOM 1388 C C . ARG A 1 176 ? -1.153 7.345 -3.889 1.00 97.12 176 ARG A C 1
ATOM 1390 O O . ARG A 1 176 ? -0.150 6.787 -4.322 1.00 97.12 176 ARG A O 1
ATOM 1397 N N . LEU A 1 177 ? -1.281 7.754 -2.629 1.00 98.06 177 LEU A N 1
ATOM 1398 C CA . LEU A 1 177 ? -0.290 7.491 -1.588 1.00 98.06 177 LEU A CA 1
ATOM 1399 C C . LEU A 1 177 ? -0.094 5.987 -1.391 1.00 98.06 177 LEU A C 1
ATOM 1401 O O . LEU A 1 177 ? 1.042 5.524 -1.418 1.00 98.06 177 LEU A O 1
ATOM 1405 N N . LYS A 1 178 ? -1.188 5.222 -1.270 1.00 97.06 178 LYS A N 1
ATOM 1406 C CA . LYS A 1 178 ? -1.130 3.758 -1.161 1.00 97.06 178 LYS A CA 1
ATOM 1407 C C . LYS A 1 178 ? -0.438 3.123 -2.362 1.00 97.06 178 LYS A C 1
ATOM 1409 O O . LYS A 1 178 ? 0.515 2.384 -2.174 1.00 97.06 178 LYS A O 1
ATOM 1414 N N . ALA A 1 179 ? -0.839 3.487 -3.581 1.00 94.56 179 ALA A N 1
ATOM 1415 C CA . ALA A 1 179 ? -0.205 2.964 -4.790 1.00 94.56 179 ALA A CA 1
ATOM 1416 C C . ALA A 1 179 ? 1.311 3.228 -4.825 1.00 94.56 179 ALA A C 1
ATOM 1418 O O . ALA A 1 179 ? 2.065 2.361 -5.248 1.00 94.56 179 ALA A O 1
ATOM 1419 N N . TYR A 1 180 ? 1.774 4.392 -4.351 1.00 95.94 180 TYR A N 1
ATOM 1420 C CA . TYR A 1 180 ? 3.209 4.675 -4.301 1.00 95.94 180 TYR A CA 1
ATOM 1421 C C . TYR A 1 180 ? 3.930 3.891 -3.195 1.00 95.94 180 TYR A C 1
ATOM 1423 O O . TYR A 1 180 ? 5.001 3.342 -3.445 1.00 95.94 180 TYR A O 1
ATOM 1431 N N . ILE A 1 181 ? 3.330 3.777 -2.006 1.00 95.75 181 ILE A N 1
ATOM 1432 C CA . ILE A 1 181 ? 3.860 2.972 -0.891 1.00 95.75 181 ILE A CA 1
ATOM 1433 C C . ILE A 1 181 ? 3.986 1.496 -1.296 1.00 95.75 181 ILE A C 1
ATOM 1435 O O . ILE A 1 181 ? 5.017 0.879 -1.039 1.00 95.75 181 ILE A O 1
ATOM 1439 N N . ASP A 1 182 ? 2.972 0.963 -1.975 1.00 92.56 182 ASP A N 1
ATOM 1440 C CA . ASP A 1 182 ? 2.890 -0.445 -2.371 1.00 92.56 182 ASP A CA 1
ATOM 1441 C C . ASP A 1 182 ? 3.667 -0.737 -3.672 1.00 92.56 182 ASP A C 1
ATOM 1443 O O . ASP A 1 182 ? 3.880 -1.893 -4.021 1.00 92.56 182 ASP A O 1
ATOM 1447 N N . SER A 1 183 ? 4.149 0.295 -4.381 1.00 90.75 183 SER A N 1
ATOM 1448 C CA . SER A 1 183 ? 4.895 0.139 -5.644 1.00 90.75 183 SER A CA 1
ATOM 1449 C C . SER A 1 183 ? 6.262 -0.530 -5.484 1.00 90.75 183 SER A C 1
ATOM 1451 O O . SER A 1 183 ? 6.874 -0.952 -6.463 1.00 90.75 183 SER A O 1
ATOM 1453 N N . GLY A 1 184 ? 6.809 -0.527 -4.267 1.00 89.56 184 GLY A N 1
ATOM 1454 C CA . GLY A 1 184 ? 8.181 -0.934 -3.993 1.00 89.56 184 GLY A CA 1
ATOM 1455 C C . GLY A 1 184 ? 9.250 0.017 -4.551 1.00 89.56 184 GLY A C 1
ATOM 1456 O O . GLY A 1 184 ? 10.430 -0.251 -4.361 1.00 89.56 184 GLY A O 1
ATOM 1457 N N . LEU A 1 185 ? 8.914 1.119 -5.224 1.00 90.00 185 LEU A N 1
ATOM 1458 C CA . LEU A 1 185 ? 9.909 1.994 -5.866 1.00 90.00 185 LEU A CA 1
ATOM 1459 C C . LEU A 1 185 ? 10.811 2.743 -4.881 1.00 90.00 185 LEU A C 1
ATOM 1461 O O . LEU A 1 185 ? 11.899 3.164 -5.261 1.00 90.00 185 LEU A O 1
ATOM 1465 N N . ILE A 1 186 ? 10.355 2.949 -3.651 1.00 92.75 186 ILE A N 1
ATOM 1466 C CA . ILE A 1 186 ? 10.981 3.845 -2.677 1.00 92.75 186 ILE A CA 1
ATOM 1467 C C . ILE A 1 186 ? 11.720 3.085 -1.579 1.00 92.75 186 ILE A C 1
ATOM 1469 O O . ILE A 1 186 ? 11.350 1.972 -1.217 1.00 92.75 186 ILE A O 1
ATOM 1473 N N . SER A 1 187 ? 12.764 3.711 -1.035 1.00 89.88 187 SER A N 1
ATOM 1474 C CA . SER A 1 187 ? 13.488 3.198 0.131 1.00 89.88 187 SER A CA 1
ATOM 1475 C C . SER A 1 187 ? 12.659 3.328 1.409 1.00 89.88 187 SER A C 1
ATOM 1477 O O . SER A 1 187 ? 11.777 4.184 1.493 1.00 89.88 187 SER A O 1
ATOM 1479 N N . ASP A 1 188 ? 12.997 2.552 2.442 1.00 90.31 188 ASP A N 1
ATOM 1480 C CA . ASP A 1 188 ? 12.275 2.547 3.724 1.00 90.31 188 ASP A CA 1
ATOM 1481 C C . ASP A 1 188 ? 12.153 3.942 4.355 1.00 90.31 188 ASP A C 1
ATOM 1483 O O . ASP A 1 188 ? 11.103 4.307 4.883 1.00 90.31 188 ASP A O 1
ATOM 1487 N N . THR A 1 189 ? 13.198 4.772 4.258 1.00 91.06 189 THR A N 1
ATOM 1488 C CA . THR A 1 189 ? 13.170 6.145 4.787 1.00 91.06 189 THR A CA 1
ATOM 1489 C C . THR A 1 189 ? 12.112 7.003 4.096 1.00 91.06 189 THR A C 1
ATOM 1491 O O . THR A 1 189 ? 11.366 7.720 4.761 1.00 91.06 189 THR A O 1
ATOM 1494 N N . ILE A 1 190 ? 12.030 6.930 2.766 1.00 94.56 190 ILE A N 1
ATOM 1495 C CA . ILE A 1 190 ? 11.044 7.678 1.977 1.00 94.56 190 ILE A CA 1
ATOM 1496 C C . ILE A 1 190 ? 9.648 7.082 2.201 1.00 94.56 190 ILE A C 1
ATOM 1498 O O . ILE A 1 190 ? 8.676 7.817 2.376 1.00 94.56 190 ILE A O 1
ATOM 1502 N N . LEU A 1 191 ? 9.555 5.755 2.289 1.00 95.75 191 LEU A N 1
ATOM 1503 C CA . LEU A 1 191 ? 8.327 5.023 2.583 1.00 95.75 191 LEU A CA 1
ATOM 1504 C C . LEU A 1 191 ? 7.686 5.512 3.886 1.00 95.75 191 LEU A C 1
ATOM 1506 O O . LEU A 1 191 ? 6.492 5.812 3.901 1.00 95.75 191 LEU A O 1
ATOM 1510 N N . MET A 1 192 ? 8.471 5.689 4.954 1.00 96.56 192 MET A N 1
ATOM 1511 C CA . MET A 1 192 ? 7.964 6.227 6.222 1.00 96.56 192 MET A CA 1
ATOM 1512 C C . MET A 1 192 ? 7.388 7.642 6.085 1.00 96.56 192 MET A C 1
ATOM 1514 O O . MET A 1 192 ? 6.347 7.937 6.672 1.00 96.56 192 MET A O 1
ATOM 1518 N N . GLN A 1 193 ? 7.997 8.511 5.274 1.00 96.81 193 GLN A N 1
ATOM 1519 C CA . GLN A 1 193 ? 7.469 9.860 5.034 1.00 96.81 193 GLN A CA 1
ATOM 1520 C C . GLN A 1 193 ? 6.104 9.820 4.336 1.00 96.81 193 GLN A C 1
ATOM 1522 O O . GLN A 1 193 ? 5.185 10.546 4.719 1.00 96.81 193 GLN A O 1
ATOM 1527 N N . TYR A 1 194 ? 5.936 8.944 3.343 1.00 97.94 194 TYR A N 1
ATOM 1528 C CA . TYR A 1 194 ? 4.649 8.782 2.664 1.00 97.94 194 TYR A CA 1
ATOM 1529 C C . TYR A 1 194 ? 3.599 8.092 3.538 1.00 97.94 194 TYR A C 1
ATOM 1531 O O . TYR A 1 194 ? 2.427 8.460 3.461 1.00 97.94 194 TYR A O 1
ATOM 1539 N N . ARG A 1 195 ? 3.993 7.175 4.431 1.00 98.19 195 ARG A N 1
ATOM 1540 C CA . ARG A 1 195 ? 3.088 6.623 5.451 1.00 98.19 195 ARG A CA 1
ATOM 1541 C C . ARG A 1 195 ? 2.605 7.682 6.435 1.00 98.19 195 ARG A C 1
ATOM 1543 O O . ARG A 1 195 ? 1.431 7.660 6.795 1.00 98.19 195 ARG A O 1
ATOM 1550 N N . LEU A 1 196 ? 3.461 8.619 6.849 1.00 98.19 196 LEU A N 1
ATOM 1551 C CA . LEU A 1 196 ? 3.052 9.743 7.700 1.00 98.19 196 LEU A CA 1
ATOM 1552 C C . LEU A 1 196 ? 2.016 10.628 6.998 1.00 98.19 196 LEU A C 1
ATOM 1554 O O . LEU A 1 196 ? 0.972 10.907 7.578 1.00 98.19 196 LEU A O 1
ATOM 1558 N N . ARG A 1 197 ? 2.244 10.974 5.726 1.00 98.12 197 ARG A N 1
ATOM 1559 C CA . ARG A 1 197 ? 1.250 11.700 4.915 1.00 98.12 197 ARG A CA 1
ATOM 1560 C C . ARG A 1 197 ? -0.056 10.913 4.782 1.00 98.12 197 ARG A C 1
ATOM 1562 O O . ARG A 1 197 ? -1.134 11.474 4.924 1.00 98.12 197 ARG A O 1
ATOM 1569 N N . LEU A 1 198 ? 0.022 9.602 4.551 1.00 98.56 198 LEU A N 1
ATOM 1570 C CA . LEU A 1 198 ? -1.160 8.741 4.484 1.00 98.56 198 LEU A CA 1
ATOM 1571 C C . LEU A 1 198 ? -1.940 8.727 5.809 1.00 98.56 198 LEU A C 1
ATOM 1573 O O . LEU A 1 198 ? -3.166 8.761 5.780 1.00 98.56 198 LEU A O 1
ATOM 1577 N N . ASP A 1 199 ? -1.254 8.717 6.955 1.00 98.25 199 ASP A N 1
ATOM 1578 C CA . ASP A 1 199 ? -1.876 8.811 8.284 1.00 98.25 199 ASP A CA 1
ATOM 1579 C C . ASP A 1 199 ? -2.631 10.134 8.467 1.00 98.25 199 ASP A C 1
ATOM 1581 O O . ASP A 1 199 ? -3.756 10.130 8.965 1.00 98.25 199 ASP A O 1
ATOM 1585 N N . GLU A 1 200 ? -2.061 11.255 8.018 1.00 97.69 200 GLU A N 1
ATOM 1586 C CA . GLU A 1 200 ? -2.715 12.571 8.047 1.00 97.69 200 GLU A CA 1
ATOM 1587 C C . GLU A 1 200 ? -3.994 12.579 7.199 1.00 97.69 200 GLU A C 1
ATOM 1589 O O . GLU A 1 200 ? -5.068 12.924 7.697 1.00 97.69 200 GLU A O 1
ATOM 1594 N N . ILE A 1 201 ? -3.906 12.112 5.949 1.00 98.38 201 ILE A N 1
ATOM 1595 C CA . ILE A 1 201 ? -5.051 12.058 5.030 1.00 98.38 201 ILE A CA 1
ATOM 1596 C C . ILE A 1 201 ? -6.143 11.112 5.549 1.00 98.38 201 ILE A C 1
ATOM 1598 O O . ILE A 1 201 ? -7.318 11.474 5.546 1.00 98.38 201 ILE A O 1
ATOM 1602 N N . LEU A 1 202 ? -5.787 9.918 6.038 1.00 97.69 202 LEU A N 1
ATOM 1603 C CA . LEU A 1 202 ? -6.755 8.970 6.605 1.00 97.69 202 LEU A CA 1
ATOM 1604 C C . LEU A 1 202 ? -7.402 9.507 7.886 1.00 97.69 202 LEU A C 1
ATOM 1606 O O . LEU A 1 202 ? -8.593 9.291 8.107 1.00 97.69 202 LEU A O 1
ATOM 1610 N N . SER A 1 203 ? -6.652 10.244 8.708 1.00 96.06 203 SER A N 1
ATOM 1611 C CA . SER A 1 203 ? -7.186 10.868 9.924 1.00 96.06 203 SER A CA 1
ATOM 1612 C C . SER A 1 203 ? -8.222 11.952 9.612 1.00 96.06 203 SER A C 1
ATOM 1614 O O . SER A 1 203 ? -9.185 12.087 10.366 1.00 96.06 203 SER A O 1
ATOM 1616 N N . ALA A 1 204 ? -8.063 12.677 8.500 1.00 96.62 204 ALA A N 1
ATOM 1617 C CA . ALA A 1 204 ? -9.065 13.617 7.995 1.00 96.62 204 ALA A CA 1
ATOM 1618 C C . ALA A 1 204 ? -10.253 12.905 7.320 1.00 96.62 204 ALA A C 1
ATOM 1620 O O . ALA A 1 204 ? -11.399 13.311 7.493 1.00 96.62 204 ALA A O 1
ATOM 1621 N N . LEU A 1 205 ? -10.000 11.815 6.587 1.00 96.44 205 LEU A N 1
ATOM 1622 C CA . LEU A 1 205 ? -11.020 11.105 5.814 1.00 96.44 205 LEU A CA 1
ATOM 1623 C C . LEU A 1 205 ? -11.973 10.270 6.683 1.00 96.44 205 LEU A C 1
ATOM 1625 O O . LEU A 1 205 ? -13.185 10.352 6.494 1.00 96.44 205 LEU A O 1
ATOM 1629 N N . CYS A 1 206 ? -11.466 9.476 7.635 1.00 95.06 206 CYS A N 1
ATOM 1630 C CA . CYS A 1 206 ? -12.291 8.545 8.421 1.00 95.06 206 CYS A CA 1
ATOM 1631 C C . CYS A 1 206 ? -13.514 9.204 9.099 1.00 95.06 206 CYS A C 1
ATOM 1633 O O . CYS A 1 206 ? -14.603 8.629 9.019 1.00 95.06 206 CYS A O 1
ATOM 1635 N N . PRO A 1 207 ? -13.405 10.394 9.731 1.00 94.94 207 PRO A N 1
ATOM 1636 C CA . PRO A 1 207 ? -14.558 11.073 10.327 1.00 94.94 207 PRO A CA 1
ATOM 1637 C C . PRO A 1 207 ? -15.622 11.521 9.316 1.00 94.94 207 PRO A C 1
ATOM 1639 O O . PRO A 1 207 ? -16.797 11.601 9.673 1.00 94.94 207 PRO A O 1
ATOM 1642 N N . LEU A 1 208 ? -15.228 11.816 8.073 1.00 94.56 208 LEU A N 1
ATOM 1643 C CA . LEU A 1 208 ? -16.132 12.288 7.019 1.00 94.56 208 LEU A CA 1
ATOM 1644 C C . LEU A 1 208 ? -16.921 11.145 6.365 1.00 94.56 208 LEU A C 1
ATOM 1646 O O . LEU A 1 208 ? -18.008 11.370 5.835 1.00 94.56 208 LEU A O 1
ATOM 1650 N N . VAL A 1 209 ? -16.392 9.918 6.408 1.00 93.50 209 VAL A N 1
ATOM 1651 C CA . VAL A 1 209 ? -17.016 8.714 5.829 1.00 93.50 209 VAL A CA 1
ATOM 1652 C C . VAL A 1 209 ? -17.073 7.548 6.834 1.00 93.50 209 VAL A C 1
ATOM 1654 O O . VAL A 1 209 ? -16.500 6.486 6.588 1.00 93.50 209 VAL A O 1
ATOM 1657 N N . PRO A 1 210 ? -17.806 7.684 7.957 1.00 89.12 210 PRO A N 1
ATOM 1658 C CA . PRO A 1 210 ? -17.813 6.697 9.048 1.00 89.12 210 PRO A CA 1
ATOM 1659 C C . PRO A 1 210 ? -18.377 5.317 8.659 1.00 89.12 210 PRO A C 1
ATOM 1661 O O . PRO A 1 210 ? -18.120 4.316 9.336 1.00 89.12 210 PRO A O 1
ATOM 1664 N N . ASP A 1 211 ? -19.147 5.242 7.572 1.00 88.88 211 ASP A N 1
ATOM 1665 C CA . ASP A 1 211 ? -19.689 3.985 7.048 1.00 88.88 211 ASP A CA 1
ATOM 1666 C C . ASP A 1 211 ? -18.688 3.226 6.165 1.00 88.88 211 ASP A C 1
ATOM 1668 O O . ASP A 1 211 ? -18.801 2.010 5.991 1.00 88.88 211 ASP A O 1
ATOM 1672 N N . ALA A 1 212 ? -17.659 3.906 5.653 1.00 91.31 212 ALA A N 1
ATOM 1673 C CA . ALA A 1 212 ? -16.625 3.312 4.817 1.00 91.31 212 ALA A CA 1
ATOM 1674 C C . ALA A 1 212 ? -15.535 2.646 5.675 1.00 91.31 212 ALA A C 1
ATOM 1676 O O . ALA A 1 212 ? -14.395 3.104 5.738 1.00 91.31 212 ALA A O 1
ATOM 1677 N N . VAL A 1 213 ? -15.883 1.514 6.302 1.00 91.25 213 VAL A N 1
ATOM 1678 C CA . VAL A 1 213 ? -15.001 0.758 7.220 1.00 91.25 213 VAL A CA 1
ATOM 1679 C C . VAL A 1 213 ? -13.625 0.432 6.628 1.00 91.25 213 VAL A C 1
ATOM 1681 O O . VAL A 1 213 ? -12.645 0.349 7.362 1.00 91.25 213 VAL A O 1
ATOM 1684 N N . ARG A 1 214 ? -13.528 0.308 5.296 1.00 93.25 214 ARG A N 1
ATOM 1685 C CA . ARG A 1 214 ? -12.258 0.122 4.585 1.00 93.25 214 ARG A CA 1
ATOM 1686 C C . ARG A 1 214 ? -11.194 1.122 5.049 1.00 93.25 214 ARG A C 1
ATOM 1688 O O . ARG A 1 214 ? -10.080 0.702 5.324 1.00 93.25 214 ARG A O 1
ATOM 1695 N N . PHE A 1 215 ? -11.523 2.409 5.156 1.00 92.81 215 PHE A N 1
ATOM 1696 C CA . PHE A 1 215 ? -10.537 3.428 5.530 1.00 92.81 215 PHE A CA 1
ATOM 1697 C C . PHE A 1 215 ? -10.092 3.306 6.987 1.00 92.81 215 PHE A C 1
ATOM 1699 O O . PHE A 1 215 ? -8.948 3.619 7.303 1.00 92.81 215 PHE A O 1
ATOM 1706 N N . GLU A 1 216 ? -10.952 2.785 7.864 1.00 93.38 216 GLU A N 1
ATOM 1707 C CA . GLU A 1 216 ? -10.575 2.500 9.248 1.00 93.38 216 GLU A CA 1
ATOM 1708 C C . GLU A 1 216 ? -9.564 1.348 9.324 1.00 93.38 216 GLU A C 1
ATOM 1710 O O . GLU A 1 216 ? -8.582 1.454 10.057 1.00 93.38 216 GLU A O 1
ATOM 1715 N N . TYR A 1 217 ? -9.743 0.293 8.518 1.00 94.38 217 TYR A N 1
ATOM 1716 C CA . TYR A 1 217 ? -8.744 -0.773 8.391 1.00 94.38 217 TYR A CA 1
ATOM 1717 C C . TYR A 1 217 ? -7.406 -0.228 7.885 1.00 94.38 217 TYR A C 1
ATOM 1719 O O . TYR A 1 217 ? -6.384 -0.417 8.540 1.00 94.38 217 TYR A O 1
ATOM 1727 N N . GLU A 1 218 ? -7.423 0.536 6.789 1.00 95.00 218 GLU A N 1
ATOM 1728 C CA . GLU A 1 218 ? -6.211 1.135 6.213 1.00 95.00 218 GLU A CA 1
ATOM 1729 C C . GLU A 1 218 ? -5.494 2.070 7.203 1.00 95.00 218 GLU A C 1
ATOM 1731 O O . GLU A 1 218 ? -4.265 2.112 7.246 1.00 95.00 218 GLU A O 1
ATOM 1736 N N . CYS A 1 219 ? -6.253 2.802 8.024 1.00 96.31 219 CYS A N 1
ATOM 1737 C CA . CYS A 1 219 ? -5.717 3.686 9.057 1.00 96.31 219 CYS A CA 1
ATOM 1738 C C . CYS A 1 219 ? -4.996 2.898 10.153 1.00 96.31 219 CYS A C 1
ATOM 1740 O O . CYS A 1 219 ? -3.863 3.229 10.509 1.00 96.31 219 CYS A O 1
ATOM 1742 N N . ILE A 1 220 ? -5.618 1.830 10.659 1.00 96.75 220 ILE A N 1
ATOM 1743 C CA . ILE A 1 220 ? -5.013 0.969 11.680 1.00 96.75 220 ILE A CA 1
ATOM 1744 C C . ILE A 1 220 ? -3.759 0.285 11.130 1.00 96.75 220 ILE A C 1
ATOM 1746 O O . ILE A 1 220 ? -2.713 0.356 11.770 1.00 96.75 220 ILE A O 1
ATOM 1750 N N . GLU A 1 221 ? -3.830 -0.314 9.939 1.00 96.31 221 GLU A N 1
ATOM 1751 C CA . GLU A 1 221 ? -2.686 -0.954 9.273 1.00 96.31 221 GLU A CA 1
ATOM 1752 C C . GLU A 1 221 ? -1.508 0.008 9.142 1.00 96.31 221 GLU A C 1
ATOM 1754 O O . GLU A 1 221 ? -0.385 -0.304 9.544 1.00 96.31 221 GLU A O 1
ATOM 1759 N N . ASN A 1 222 ? -1.764 1.210 8.622 1.00 97.44 222 ASN A N 1
ATOM 1760 C CA . ASN A 1 222 ? -0.723 2.205 8.433 1.00 97.44 222 ASN A CA 1
ATOM 1761 C C . ASN A 1 222 ? -0.125 2.676 9.767 1.00 97.44 222 ASN A C 1
ATOM 1763 O O . ASN A 1 222 ? 1.086 2.858 9.864 1.00 97.44 222 ASN A O 1
ATOM 1767 N N . ARG A 1 223 ? -0.944 2.827 10.815 1.00 97.88 223 ARG A N 1
ATOM 1768 C CA . ARG A 1 223 ? -0.474 3.200 12.158 1.00 97.88 223 ARG A CA 1
ATOM 1769 C C . ARG A 1 223 ? 0.351 2.108 12.826 1.00 97.88 223 ARG A C 1
ATOM 1771 O O . ARG A 1 223 ? 1.330 2.444 13.483 1.00 97.88 223 ARG A O 1
ATOM 1778 N N . ILE A 1 224 ? 0.015 0.833 12.622 1.00 96.50 224 ILE A N 1
ATOM 1779 C CA . ILE A 1 224 ? 0.856 -0.289 13.064 1.00 96.50 224 ILE A CA 1
ATOM 1780 C C . ILE A 1 224 ? 2.222 -0.217 12.371 1.00 96.50 224 ILE A C 1
ATOM 1782 O O . ILE A 1 224 ? 3.244 -0.316 13.042 1.00 96.50 224 ILE A O 1
ATOM 1786 N N . MET A 1 225 ? 2.246 0.024 11.055 1.00 95.50 225 MET A N 1
ATOM 1787 C CA . MET A 1 225 ? 3.489 0.157 10.277 1.00 95.50 225 MET A CA 1
ATOM 1788 C C . MET A 1 225 ? 4.330 1.380 10.670 1.00 95.50 225 MET A C 1
ATOM 1790 O O . MET A 1 225 ? 5.541 1.371 10.491 1.00 95.50 225 MET A O 1
ATOM 1794 N N . LEU A 1 226 ? 3.696 2.428 11.201 1.00 96.25 226 LEU A N 1
ATOM 1795 C CA . LEU A 1 226 ? 4.354 3.613 11.760 1.00 96.25 226 LEU A CA 1
ATOM 1796 C C . LEU A 1 226 ? 4.732 3.463 13.243 1.00 96.25 226 LEU A C 1
ATOM 1798 O O . LEU A 1 226 ? 5.180 4.435 13.847 1.00 96.25 226 LEU A O 1
ATOM 1802 N N . GLU A 1 227 ? 4.472 2.305 13.854 1.00 95.88 227 GLU A N 1
ATOM 1803 C CA . GLU A 1 227 ? 4.621 2.062 15.296 1.00 95.88 227 GLU A CA 1
ATOM 1804 C C . GLU A 1 227 ? 3.811 3.036 16.188 1.00 95.88 227 GLU A C 1
ATOM 1806 O O . GLU A 1 227 ? 4.091 3.231 17.373 1.00 95.88 227 GLU A O 1
ATOM 1811 N N . LYS A 1 228 ? 2.750 3.644 15.639 1.00 96.12 228 LYS A N 1
ATOM 1812 C CA . LYS A 1 228 ? 1.833 4.557 16.341 1.00 96.12 228 LYS A CA 1
ATOM 1813 C C . LYS A 1 228 ? 0.673 3.783 16.964 1.00 96.12 228 LYS A C 1
ATOM 1815 O O . LYS A 1 228 ? -0.444 3.781 16.453 1.00 96.12 228 LYS A O 1
ATOM 1820 N N . TYR A 1 229 ? 0.925 3.151 18.103 1.00 95.44 229 TYR A N 1
ATOM 1821 C CA . TYR A 1 229 ? -0.035 2.244 18.749 1.00 95.44 229 TYR A CA 1
ATOM 1822 C C . TYR A 1 229 ? -1.164 2.918 19.545 1.00 95.44 229 TYR A C 1
ATOM 1824 O O . TYR A 1 229 ? -2.072 2.240 20.033 1.00 95.44 229 TYR A O 1
ATOM 1832 N N . GLU A 1 230 ? -1.132 4.242 19.697 1.00 94.19 230 GLU A N 1
ATOM 1833 C CA . GLU A 1 230 ? -2.094 4.968 20.524 1.00 94.19 230 GLU A CA 1
ATOM 1834 C C . GLU A 1 230 ? -3.540 4.784 20.027 1.00 94.19 230 GLU A C 1
ATOM 1836 O O . GLU A 1 230 ? -3.896 5.144 18.904 1.00 94.19 230 GLU A O 1
ATOM 1841 N N . GLY A 1 231 ? -4.391 4.217 20.888 1.00 92.94 231 GLY A N 1
ATOM 1842 C CA . GLY A 1 231 ? -5.821 4.034 20.631 1.00 92.94 231 GLY A CA 1
ATOM 1843 C C . GLY A 1 231 ? -6.179 2.929 19.630 1.00 92.94 231 GLY A C 1
ATOM 1844 O O . GLY A 1 231 ? -7.367 2.764 19.340 1.00 92.94 231 GLY A O 1
ATOM 1845 N N . ILE A 1 232 ? -5.204 2.162 19.121 1.00 96.06 232 ILE A N 1
ATOM 1846 C CA . ILE A 1 232 ? -5.458 1.039 18.202 1.00 96.06 232 ILE A CA 1
ATOM 1847 C C . ILE A 1 232 ? -6.325 -0.031 18.870 1.00 96.06 232 ILE A C 1
ATOM 1849 O O . ILE A 1 232 ? -7.277 -0.521 18.271 1.00 96.06 232 ILE A O 1
ATOM 1853 N N . ASP A 1 233 ? -6.058 -0.348 20.135 1.00 94.31 233 ASP A N 1
ATOM 1854 C CA . ASP A 1 233 ? -6.829 -1.304 20.934 1.00 94.31 233 ASP A CA 1
ATOM 1855 C C . ASP A 1 233 ? -8.324 -0.943 21.005 1.00 94.31 233 ASP A C 1
ATOM 1857 O O . ASP A 1 233 ? -9.190 -1.798 20.802 1.00 94.31 233 ASP A O 1
ATOM 1861 N N . LYS A 1 234 ? -8.630 0.339 21.233 1.00 95.69 234 LYS A N 1
ATOM 1862 C CA . LYS A 1 234 ? -10.002 0.859 21.289 1.00 95.69 234 LYS A CA 1
ATOM 1863 C C . LYS A 1 234 ? -10.678 0.820 19.923 1.00 95.69 234 LYS A C 1
ATOM 1865 O O . LYS A 1 234 ? -11.853 0.458 19.848 1.00 95.69 234 LYS A O 1
ATOM 1870 N N . ARG A 1 235 ? -9.955 1.178 18.856 1.00 95.25 235 ARG A N 1
ATOM 1871 C CA . ARG A 1 235 ? -10.457 1.127 17.473 1.00 95.25 235 ARG A CA 1
ATOM 1872 C C . ARG A 1 235 ? -10.760 -0.309 17.046 1.00 95.25 235 ARG A C 1
ATOM 1874 O O . ARG A 1 235 ? -11.864 -0.577 16.581 1.00 95.25 235 ARG A O 1
ATOM 1881 N N . LEU A 1 236 ? -9.851 -1.249 17.311 1.00 96.69 236 LEU A N 1
ATOM 1882 C CA . LEU A 1 236 ? -10.067 -2.673 17.048 1.00 96.69 236 LEU A CA 1
ATOM 1883 C C . LEU A 1 236 ? -11.255 -3.228 17.842 1.00 96.69 236 LEU A C 1
ATOM 1885 O O . LEU A 1 236 ? -12.096 -3.913 17.270 1.00 96.69 236 LEU A O 1
ATOM 1889 N N . ALA A 1 237 ? -11.403 -2.858 19.119 1.00 96.19 237 ALA A N 1
ATOM 1890 C CA . ALA A 1 237 ? -12.551 -3.287 19.922 1.00 96.19 237 ALA A CA 1
ATOM 1891 C C . ALA A 1 237 ? -13.886 -2.723 19.400 1.00 96.19 237 ALA A C 1
ATOM 1893 O O . ALA A 1 237 ? -14.930 -3.373 19.506 1.00 96.19 237 ALA A O 1
ATOM 1894 N N . ALA A 1 238 ? -13.878 -1.510 18.838 1.00 95.00 238 ALA A N 1
ATOM 1895 C CA . ALA A 1 238 ? -15.047 -0.939 18.175 1.00 95.00 238 ALA A CA 1
ATOM 1896 C C . ALA A 1 238 ? -15.377 -1.682 16.869 1.00 95.00 238 ALA A C 1
ATOM 1898 O O . ALA A 1 238 ? -16.551 -1.966 16.618 1.00 95.00 238 ALA A O 1
ATOM 1899 N N . LEU A 1 239 ? -14.358 -2.041 16.081 1.00 94.81 239 LEU A N 1
ATOM 1900 C CA . LEU A 1 239 ? -14.513 -2.834 14.863 1.00 94.81 239 LEU A CA 1
ATOM 1901 C C . LEU A 1 239 ? -15.028 -4.243 15.156 1.00 94.81 239 LEU A C 1
ATOM 1903 O O . LEU A 1 239 ? -15.999 -4.646 14.532 1.00 94.81 239 LEU A O 1
ATOM 1907 N N . GLU A 1 240 ? -14.470 -4.954 16.138 1.00 94.81 240 GLU A N 1
ATOM 1908 C CA . GLU A 1 240 ? -14.939 -6.294 16.527 1.00 94.81 240 GLU A CA 1
ATOM 1909 C C . GLU A 1 240 ? -16.399 -6.267 16.992 1.00 94.81 240 GLU A C 1
ATOM 1911 O O . GLU A 1 240 ? -17.170 -7.178 16.700 1.00 94.81 240 GLU A O 1
ATOM 1916 N N . ARG A 1 241 ? -16.821 -5.201 17.683 1.00 95.06 241 ARG A N 1
ATOM 1917 C CA . ARG A 1 241 ? -18.222 -5.049 18.097 1.00 95.06 241 ARG A CA 1
ATOM 1918 C C . ARG A 1 241 ? -19.161 -4.836 16.908 1.00 95.06 241 ARG A C 1
ATOM 1920 O O . ARG A 1 241 ? -20.284 -5.330 16.943 1.00 95.06 241 ARG A O 1
ATOM 1927 N N . LYS A 1 242 ? -18.735 -4.067 15.900 1.00 94.00 242 LYS A N 1
ATOM 1928 C CA . LYS A 1 242 ? -19.561 -3.723 14.729 1.00 94.00 242 LYS A CA 1
ATOM 1929 C C . LYS A 1 242 ? -19.540 -4.822 13.659 1.00 94.00 242 LYS A C 1
ATOM 1931 O O . LYS A 1 242 ? -20.561 -5.055 13.022 1.00 94.00 242 LYS A O 1
ATOM 1936 N N . TYR A 1 243 ? -18.408 -5.505 13.499 1.00 92.88 243 TYR A N 1
ATOM 1937 C CA . TYR A 1 243 ? -18.143 -6.515 12.472 1.00 92.88 243 TYR A CA 1
ATOM 1938 C C . TYR A 1 243 ? -17.479 -7.767 13.079 1.00 92.88 243 TYR A C 1
ATOM 1940 O O . TYR A 1 243 ? -16.338 -8.086 12.747 1.00 92.88 243 TYR A O 1
ATOM 1948 N N . PRO A 1 244 ? -18.174 -8.491 13.976 1.00 92.19 244 PRO A N 1
ATOM 1949 C CA . PRO A 1 244 ? -17.606 -9.644 14.683 1.00 92.19 244 PRO A CA 1
ATOM 1950 C C . PRO A 1 244 ? -17.254 -10.830 13.775 1.00 92.19 244 PRO A C 1
ATOM 1952 O O . PRO A 1 244 ? -16.474 -11.682 14.180 1.00 92.19 244 PRO A O 1
ATOM 1955 N N . GLU A 1 245 ? -17.821 -10.887 12.570 1.00 91.31 245 GLU A N 1
ATOM 1956 C CA . GLU A 1 245 ? -17.608 -11.964 11.593 1.00 91.31 245 GLU A CA 1
ATOM 1957 C C . GLU A 1 245 ? -16.564 -11.604 10.520 1.00 91.31 245 GLU A C 1
ATOM 1959 O O . GLU A 1 245 ? -16.319 -12.395 9.611 1.00 91.31 245 GLU A O 1
ATOM 1964 N N . ASP A 1 246 ? -15.964 -10.407 10.571 1.00 91.00 246 ASP A N 1
ATOM 1965 C CA . ASP A 1 246 ? -14.959 -9.987 9.587 1.00 91.00 246 ASP A CA 1
ATOM 1966 C C . ASP A 1 246 ? -13.562 -10.459 10.017 1.00 91.00 246 ASP A C 1
ATOM 1968 O O . ASP A 1 246 ? -12.966 -9.935 10.964 1.00 91.00 246 ASP A O 1
ATOM 1972 N N . GLY A 1 247 ? -13.018 -11.438 9.285 1.00 91.50 247 GLY A N 1
ATOM 1973 C CA . GLY A 1 247 ? -11.683 -11.998 9.514 1.00 91.50 247 GLY A CA 1
ATOM 1974 C C . GLY A 1 247 ? -10.568 -10.954 9.569 1.00 91.50 247 GLY A C 1
ATOM 1975 O O . GLY A 1 247 ? -9.629 -11.107 10.351 1.00 91.50 247 GLY A O 1
ATOM 1976 N N . ARG A 1 248 ? -10.700 -9.840 8.836 1.00 92.38 248 ARG A N 1
ATOM 1977 C CA . ARG A 1 248 ? -9.689 -8.772 8.816 1.00 92.38 248 ARG A CA 1
ATOM 1978 C C . ARG A 1 248 ? -9.502 -8.126 10.182 1.00 92.38 248 ARG A C 1
ATOM 1980 O O . ARG A 1 248 ? -8.388 -7.747 10.524 1.00 92.38 248 ARG A O 1
ATOM 1987 N N . VAL A 1 249 ? -10.554 -8.052 11.001 1.00 94.31 249 VAL A N 1
ATOM 1988 C CA . VAL A 1 249 ? -10.454 -7.527 12.374 1.00 94.31 249 VAL A CA 1
ATOM 1989 C C . VAL A 1 249 ? -9.476 -8.369 13.197 1.00 94.31 249 VAL A C 1
ATOM 1991 O O . VAL A 1 249 ? -8.610 -7.832 13.887 1.00 94.31 249 VAL A O 1
ATOM 1994 N N . TYR A 1 250 ? -9.579 -9.694 13.092 1.00 94.62 250 TYR A N 1
ATOM 1995 C CA . TYR A 1 250 ? -8.715 -10.632 13.807 1.00 94.62 250 TYR A CA 1
ATOM 1996 C C . TYR A 1 250 ? -7.290 -10.634 13.255 1.00 94.62 250 TYR A C 1
ATOM 1998 O O . TYR A 1 250 ? -6.338 -10.676 14.035 1.00 94.62 250 TYR A O 1
ATOM 2006 N N . MET A 1 251 ? -7.133 -10.506 11.936 1.00 94.25 251 MET A N 1
ATOM 2007 C CA . MET A 1 251 ? -5.821 -10.340 11.308 1.00 94.25 251 MET A CA 1
ATOM 2008 C C . MET A 1 251 ? -5.107 -9.085 11.825 1.00 94.25 251 MET A C 1
ATOM 2010 O O . MET A 1 251 ? -3.936 -9.160 12.193 1.00 94.25 251 MET A O 1
ATOM 2014 N N . LEU A 1 252 ? -5.821 -7.962 11.961 1.00 95.25 252 LEU A N 1
ATOM 2015 C CA . LEU A 1 252 ? -5.261 -6.729 12.521 1.00 95.25 252 LEU A CA 1
ATOM 2016 C C . LEU A 1 252 ? -4.930 -6.836 14.005 1.00 95.25 252 LEU A C 1
ATOM 2018 O O . LEU A 1 252 ? -3.914 -6.294 14.433 1.00 95.25 252 LEU A O 1
ATOM 2022 N N . TYR A 1 253 ? -5.736 -7.552 14.793 1.00 96.19 253 TYR A N 1
ATOM 2023 C CA . TYR A 1 253 ? -5.373 -7.862 16.176 1.00 96.19 253 TYR A CA 1
ATOM 2024 C C . TYR A 1 253 ? -4.054 -8.630 16.250 1.00 96.19 253 TYR A C 1
ATOM 2026 O O . TYR A 1 253 ? -3.184 -8.270 17.041 1.00 96.19 253 TYR A O 1
ATOM 2034 N N . VAL A 1 254 ? -3.891 -9.668 15.429 1.00 95.44 254 VAL A N 1
ATOM 2035 C CA . VAL A 1 254 ? -2.654 -10.455 15.393 1.00 95.44 254 VAL A CA 1
ATOM 2036 C C . VAL A 1 254 ? -1.477 -9.597 14.941 1.00 95.44 254 VAL A C 1
ATOM 2038 O O . VAL A 1 254 ? -0.449 -9.607 15.611 1.00 95.44 254 VAL A O 1
ATOM 2041 N N . GLN A 1 255 ? -1.635 -8.795 13.887 1.00 95.25 255 GLN A N 1
ATOM 2042 C CA . GLN A 1 255 ? -0.595 -7.878 13.419 1.00 95.25 255 GLN A CA 1
ATOM 2043 C C . GLN A 1 255 ? -0.193 -6.874 14.511 1.00 95.25 255 GLN A C 1
ATOM 2045 O O . GLN A 1 255 ? 0.989 -6.694 14.790 1.00 95.25 255 GLN A O 1
ATOM 2050 N N . TYR A 1 256 ? -1.170 -6.275 15.192 1.00 96.62 256 TYR A N 1
ATOM 2051 C CA . TYR A 1 256 ? -0.941 -5.350 16.298 1.00 96.62 256 TYR A CA 1
ATOM 2052 C C . TYR A 1 256 ? -0.206 -6.013 17.474 1.00 96.62 256 TYR A C 1
ATOM 2054 O O . TYR A 1 256 ? 0.747 -5.454 18.025 1.00 96.62 256 TYR A O 1
ATOM 2062 N N . TYR A 1 257 ? -0.621 -7.218 17.871 1.00 95.75 257 TYR A N 1
ATOM 2063 C CA . TYR A 1 257 ? 0.017 -7.948 18.967 1.00 95.75 257 TYR A CA 1
ATOM 2064 C C . TYR A 1 257 ? 1.391 -8.491 18.605 1.00 95.75 257 TYR A C 1
ATOM 2066 O O . TYR A 1 257 ? 2.252 -8.558 19.480 1.00 95.75 257 TYR A O 1
ATOM 2074 N N . TYR A 1 258 ? 1.624 -8.810 17.336 1.00 94.88 258 TYR A N 1
ATOM 2075 C CA . TYR A 1 258 ? 2.947 -9.143 16.835 1.00 94.88 258 TYR A CA 1
ATOM 2076 C C . TYR A 1 258 ? 3.892 -7.940 16.953 1.00 94.88 258 TYR A C 1
ATOM 2078 O O . TYR A 1 258 ? 4.923 -8.043 17.613 1.00 94.88 258 TYR A O 1
ATOM 2086 N N . SER A 1 259 ? 3.494 -6.768 16.444 1.00 93.81 259 SER A N 1
ATOM 2087 C CA . SER A 1 259 ? 4.295 -5.535 16.529 1.00 93.81 259 SER A CA 1
ATOM 2088 C C . SER A 1 259 ? 4.552 -5.071 17.972 1.00 93.81 259 SER A C 1
ATOM 2090 O O . SER A 1 259 ? 5.612 -4.535 18.287 1.00 93.81 259 SER A O 1
ATOM 2092 N N . THR A 1 260 ? 3.617 -5.329 18.891 1.00 93.88 260 THR A N 1
ATOM 2093 C CA . THR A 1 260 ? 3.755 -5.001 20.325 1.00 93.88 260 THR A CA 1
ATOM 2094 C C . THR A 1 260 ? 4.313 -6.148 21.177 1.00 93.88 260 THR A C 1
ATOM 2096 O O . THR A 1 260 ? 4.252 -6.080 22.406 1.00 93.88 260 THR A O 1
ATOM 2099 N N . HIS A 1 261 ? 4.860 -7.201 20.556 1.00 91.75 261 HIS A N 1
ATOM 2100 C CA . HIS A 1 261 ? 5.513 -8.335 21.228 1.00 91.75 261 HIS A CA 1
ATOM 2101 C C . HIS A 1 261 ? 4.625 -9.043 22.276 1.00 91.75 261 HIS A C 1
ATOM 2103 O O . HIS A 1 261 ? 5.091 -9.550 23.296 1.00 91.75 261 HIS A O 1
ATOM 2109 N N . SER A 1 262 ? 3.315 -9.087 22.028 1.00 91.62 262 SER A N 1
ATOM 2110 C CA . SER A 1 262 ? 2.291 -9.635 22.925 1.00 91.62 262 SER A CA 1
ATOM 2111 C C . SER A 1 262 ? 1.821 -11.030 22.485 1.00 91.62 262 SER A C 1
ATOM 2113 O O . SER A 1 262 ? 0.641 -11.228 22.198 1.00 91.62 262 SER A O 1
ATOM 2115 N N . GLY A 1 263 ? 2.730 -12.012 22.466 1.00 89.00 263 GLY A N 1
ATOM 2116 C CA . GLY A 1 263 ? 2.475 -13.365 21.937 1.00 89.00 263 GLY A CA 1
ATOM 2117 C C . GLY A 1 263 ? 1.236 -14.069 22.511 1.00 89.00 263 GLY A C 1
ATOM 2118 O O . GLY A 1 263 ? 0.411 -14.565 21.752 1.00 89.00 263 GLY A O 1
ATOM 2119 N N . GLY A 1 264 ? 1.016 -14.019 23.831 1.00 91.81 264 GLY A N 1
ATOM 2120 C CA . GLY A 1 264 ? -0.169 -14.647 24.443 1.00 91.81 264 GLY A CA 1
ATOM 2121 C C . GLY A 1 264 ? -1.502 -14.090 23.918 1.00 91.81 264 GLY A C 1
ATOM 2122 O O . GLY A 1 264 ? -2.473 -14.824 23.755 1.00 91.81 264 GLY A O 1
ATOM 2123 N N . LYS A 1 265 ? -1.542 -12.802 23.547 1.00 94.50 265 LYS A N 1
ATOM 2124 C CA . LYS A 1 265 ? -2.747 -12.189 22.971 1.00 94.50 265 LYS A CA 1
ATOM 2125 C C . LYS A 1 265 ? -3.007 -12.638 21.531 1.00 94.50 265 LYS A C 1
ATOM 2127 O O . LYS A 1 265 ? -4.154 -12.576 21.083 1.00 94.50 265 LYS A O 1
ATOM 2132 N N . ILE A 1 266 ? -1.976 -13.085 20.810 1.00 94.38 266 ILE A N 1
ATOM 2133 C CA . ILE A 1 266 ? -2.116 -13.677 19.473 1.00 94.38 266 ILE A CA 1
ATOM 2134 C C . ILE A 1 266 ? -2.862 -15.005 19.596 1.00 94.38 266 ILE A C 1
ATOM 2136 O O . ILE A 1 266 ? -3.905 -15.165 18.966 1.00 94.38 266 ILE A O 1
ATOM 2140 N N . GLU A 1 267 ? -2.405 -15.903 20.474 1.00 93.25 267 GLU A N 1
ATOM 2141 C CA . GLU A 1 267 ? -3.062 -17.194 20.727 1.00 93.25 267 GLU A CA 1
ATOM 2142 C C . GLU A 1 267 ? -4.528 -17.013 21.143 1.00 93.25 267 GLU A C 1
ATOM 2144 O O . GLU A 1 267 ? -5.428 -17.659 20.598 1.00 93.25 267 GLU A O 1
ATOM 2149 N N . ASP A 1 268 ? -4.790 -16.068 22.049 1.00 94.69 268 ASP A N 1
ATOM 2150 C CA . ASP A 1 268 ? -6.147 -15.727 22.468 1.00 94.69 268 ASP A CA 1
ATOM 2151 C C . ASP A 1 268 ? -7.009 -15.244 21.298 1.00 94.69 268 ASP A C 1
ATOM 2153 O O . ASP A 1 268 ? -8.178 -15.611 21.195 1.00 94.69 268 ASP A O 1
ATOM 2157 N N . THR A 1 269 ? -6.452 -14.417 20.414 1.00 95.00 269 THR A N 1
ATOM 2158 C CA . THR A 1 269 ? -7.170 -13.868 19.256 1.00 95.00 269 THR A CA 1
ATOM 2159 C C . THR A 1 269 ? -7.501 -14.954 18.240 1.00 95.00 269 THR A C 1
ATOM 2161 O O . THR A 1 269 ? -8.646 -15.036 17.797 1.00 95.00 269 THR A O 1
ATOM 2164 N N . LEU A 1 270 ? -6.542 -15.826 17.923 1.00 94.06 270 LEU A N 1
ATOM 2165 C CA . LEU A 1 270 ? -6.742 -16.943 16.997 1.00 94.06 270 LEU A CA 1
ATOM 2166 C C . LEU A 1 270 ? -7.775 -17.938 17.531 1.00 94.06 270 LEU A C 1
ATOM 2168 O O . LEU A 1 270 ? -8.624 -18.417 16.778 1.00 94.06 270 LEU A O 1
ATOM 2172 N N . ARG A 1 271 ? -7.748 -18.217 18.837 1.00 93.38 271 ARG A N 1
ATOM 2173 C CA . ARG A 1 271 ? -8.761 -19.040 19.503 1.00 93.38 271 ARG A CA 1
ATOM 2174 C C . ARG A 1 271 ? -10.147 -18.403 19.428 1.00 93.38 271 ARG A C 1
ATOM 2176 O O . ARG A 1 271 ? -11.068 -19.071 18.971 1.00 93.38 271 ARG A O 1
ATOM 2183 N N . ARG A 1 272 ? -10.290 -17.119 19.785 1.00 92.81 272 ARG A N 1
ATOM 2184 C CA . ARG A 1 272 ? -11.576 -16.397 19.688 1.00 92.81 272 ARG A CA 1
ATOM 2185 C C . ARG A 1 272 ? -12.134 -16.407 18.264 1.00 92.81 272 ARG A C 1
ATOM 2187 O O . ARG A 1 272 ? -13.329 -16.617 18.083 1.00 92.81 272 ARG A O 1
ATOM 2194 N N . MET A 1 273 ? -11.276 -16.205 17.264 1.00 93.50 273 MET A N 1
ATOM 2195 C CA . MET A 1 273 ? -11.653 -16.251 15.849 1.00 93.50 273 MET A CA 1
ATOM 2196 C C . MET A 1 273 ? -12.185 -17.639 15.449 1.00 93.50 273 MET A C 1
ATOM 2198 O O . MET A 1 273 ? -13.232 -17.737 14.811 1.00 93.50 273 MET A O 1
ATOM 2202 N N . LYS A 1 274 ? -11.500 -18.716 15.870 1.00 90.38 274 LYS A N 1
ATOM 2203 C CA . LYS A 1 274 ? -11.918 -20.109 15.620 1.00 90.38 274 LYS A CA 1
ATOM 2204 C C . LYS A 1 274 ? -13.230 -20.456 16.331 1.00 90.38 274 LYS A C 1
ATOM 2206 O O . LYS A 1 274 ? -14.115 -21.029 15.707 1.00 90.38 274 LYS A O 1
ATOM 2211 N N . GLU A 1 275 ? -13.373 -20.092 17.605 1.00 91.81 275 GLU A N 1
ATOM 2212 C CA . GLU A 1 275 ? -14.577 -20.353 18.412 1.00 91.81 275 GLU A CA 1
ATOM 2213 C C . GLU A 1 275 ? -15.828 -19.671 17.847 1.00 91.81 275 GLU A C 1
ATOM 2215 O O . GLU A 1 275 ? -16.923 -20.223 17.930 1.00 91.81 275 GLU A O 1
ATOM 2220 N N . ARG A 1 276 ? -15.666 -18.489 17.245 1.00 91.00 276 ARG A N 1
ATOM 2221 C CA . ARG A 1 276 ? -16.754 -17.752 16.589 1.00 91.00 276 ARG A CA 1
ATOM 2222 C C . ARG A 1 276 ? -17.111 -18.281 15.202 1.00 91.00 276 ARG A C 1
ATOM 2224 O O . ARG A 1 276 ? -18.175 -17.953 14.700 1.00 91.00 276 ARG A O 1
ATOM 2231 N N . GLY A 1 277 ? -16.262 -19.111 14.596 1.00 88.25 277 GLY A N 1
ATOM 2232 C CA . GLY A 1 277 ? -16.496 -19.625 13.247 1.00 88.25 277 GLY A CA 1
ATOM 2233 C C . GLY A 1 277 ? -16.343 -18.562 12.156 1.00 88.25 277 GLY A C 1
ATOM 2234 O O . GLY A 1 277 ? -17.005 -18.655 11.124 1.00 88.25 277 GLY A O 1
ATOM 2235 N N . VAL A 1 278 ? -15.469 -17.575 12.379 1.00 91.81 278 VAL A N 1
ATOM 2236 C CA . VAL A 1 278 ? -15.219 -16.470 11.444 1.00 91.81 278 VAL A CA 1
ATOM 2237 C C . VAL A 1 278 ? -14.789 -17.015 10.084 1.00 91.81 278 VAL A C 1
ATOM 2239 O O . VAL A 1 278 ? -13.858 -17.819 9.979 1.00 91.81 278 VAL A O 1
ATOM 2242 N N . TYR A 1 279 ? -15.466 -16.566 9.028 1.00 88.94 279 TYR A N 1
ATOM 2243 C CA . TYR A 1 279 ? -15.144 -16.978 7.669 1.00 88.94 279 TYR A CA 1
ATOM 2244 C C . TYR A 1 279 ? -13.834 -16.337 7.198 1.00 88.94 279 TYR A C 1
ATOM 2246 O O . TYR A 1 279 ? -13.654 -15.122 7.273 1.00 88.94 279 TYR A O 1
ATOM 2254 N N . LEU A 1 280 ? -12.945 -17.168 6.654 1.00 87.81 280 LEU A N 1
ATOM 2255 C CA . LEU A 1 280 ? -11.723 -16.748 5.979 1.00 87.81 280 LEU A CA 1
ATOM 2256 C C . LEU A 1 280 ? -11.801 -17.155 4.508 1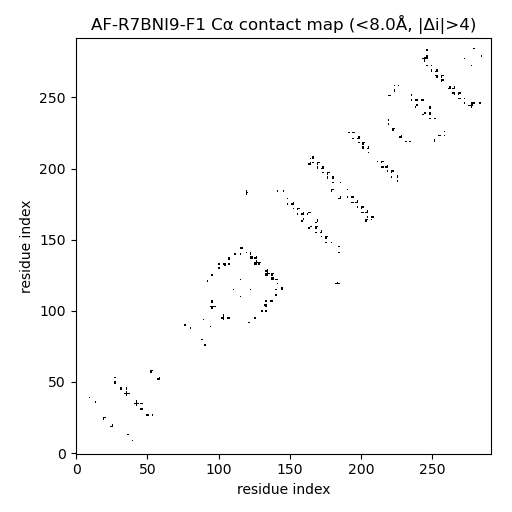.00 87.81 280 LEU A C 1
ATOM 2258 O O . LEU A 1 280 ? -12.159 -18.292 4.178 1.00 87.81 280 LEU A O 1
ATOM 2262 N N . ASP A 1 281 ? -11.449 -16.222 3.632 1.00 87.25 281 ASP A N 1
ATOM 2263 C CA . ASP A 1 281 ? -11.222 -16.491 2.218 1.00 87.25 281 ASP A CA 1
ATOM 2264 C C . ASP A 1 281 ? -9.916 -17.286 2.017 1.00 87.25 281 ASP A C 1
ATOM 2266 O O . ASP A 1 281 ? -9.273 -17.724 2.974 1.00 87.25 281 ASP A O 1
ATOM 2270 N N . SER A 1 282 ? -9.540 -17.547 0.764 1.00 88.31 282 SER A N 1
ATOM 2271 C CA . SER A 1 282 ? -8.332 -18.325 0.458 1.00 88.31 282 SER A CA 1
ATOM 2272 C C . SER A 1 282 ? -7.074 -17.675 1.044 1.00 88.31 282 SER A C 1
ATOM 2274 O O . SER A 1 282 ? -6.307 -18.352 1.724 1.00 88.31 282 SER A O 1
ATOM 2276 N N . ALA A 1 283 ? -6.926 -16.358 0.875 1.00 85.88 283 ALA A N 1
ATOM 2277 C CA . ALA A 1 283 ? -5.796 -15.598 1.403 1.00 85.88 283 ALA A CA 1
ATOM 2278 C C . ALA A 1 283 ? -5.768 -15.599 2.942 1.00 85.88 283 ALA A C 1
ATOM 2280 O O . ALA A 1 283 ? -4.724 -15.820 3.552 1.00 85.88 283 ALA A O 1
ATOM 2281 N N . GLY A 1 284 ? -6.920 -15.431 3.598 1.00 86.12 284 GLY A N 1
ATOM 2282 C CA . GLY A 1 284 ? -7.032 -15.506 5.053 1.00 86.12 284 GLY A CA 1
ATOM 2283 C C . GLY A 1 284 ? -6.687 -16.890 5.610 1.00 86.12 284 GLY A C 1
ATOM 2284 O O . GLY A 1 284 ? -6.115 -16.995 6.695 1.00 86.12 284 GLY A O 1
ATOM 2285 N N . LYS A 1 285 ? -6.985 -17.967 4.872 1.00 89.31 285 LYS A N 1
ATOM 2286 C CA . LYS A 1 285 ? -6.590 -19.332 5.257 1.00 89.31 285 LYS A CA 1
ATOM 2287 C C . LYS A 1 285 ? -5.086 -19.548 5.150 1.00 89.31 285 LYS A C 1
ATOM 2289 O O . LYS A 1 285 ? -4.517 -20.135 6.065 1.00 89.31 285 LYS A O 1
ATOM 2294 N N . GLU A 1 286 ? -4.456 -19.082 4.075 1.00 90.69 286 GLU A N 1
ATOM 2295 C CA . GLU A 1 286 ? -2.994 -19.120 3.919 1.00 90.69 286 GLU A CA 1
ATOM 2296 C C . GLU A 1 286 ? -2.310 -18.319 5.027 1.00 90.69 286 GLU A C 1
ATOM 2298 O O . GLU A 1 286 ? -1.399 -18.815 5.685 1.00 90.69 286 GLU A O 1
ATOM 2303 N N . TRP A 1 287 ? -2.826 -17.125 5.322 1.00 91.50 287 TRP A N 1
ATOM 2304 C CA . TRP A 1 287 ? -2.361 -16.324 6.446 1.00 91.50 287 TRP A CA 1
ATOM 2305 C C . TRP A 1 287 ? -2.467 -17.084 7.776 1.00 91.50 287 TRP A C 1
ATOM 2307 O O . TRP A 1 287 ? -1.510 -17.105 8.545 1.00 91.50 287 TRP A O 1
ATOM 2317 N N . LEU A 1 288 ? -3.587 -17.766 8.042 1.00 90.19 288 LEU A N 1
ATOM 2318 C CA . LEU A 1 288 ? -3.787 -18.524 9.282 1.00 90.19 288 LEU A CA 1
ATOM 2319 C C . LEU A 1 288 ? -2.802 -19.698 9.437 1.00 90.19 288 LEU A C 1
ATOM 2321 O O . LEU A 1 288 ? -2.456 -20.044 10.569 1.00 90.19 288 LEU A O 1
ATOM 2325 N N . GLN A 1 289 ? -2.341 -20.297 8.333 1.00 89.94 289 GLN A N 1
ATOM 2326 C CA . GLN A 1 289 ? -1.342 -21.375 8.362 1.00 89.94 289 GLN A CA 1
ATOM 2327 C C . GLN A 1 289 ? 0.016 -20.905 8.888 1.00 89.94 289 GLN A C 1
ATOM 2329 O O . GLN A 1 289 ? 0.733 -21.696 9.482 1.00 89.94 289 GLN A O 1
ATOM 2334 N N . VAL A 1 290 ? 0.360 -19.624 8.728 1.00 90.69 290 VAL A N 1
ATOM 2335 C CA . VAL A 1 290 ? 1.607 -19.062 9.278 1.00 90.69 290 VAL A CA 1
ATOM 2336 C C . VAL A 1 290 ? 1.587 -19.039 10.814 1.00 90.69 290 VAL A C 1
ATOM 2338 O O . VAL A 1 290 ? 2.638 -19.062 11.450 1.00 90.69 290 VAL A O 1
ATOM 2341 N N . TRP A 1 291 ? 0.394 -19.011 11.417 1.00 86.06 291 TRP A N 1
ATOM 2342 C CA . TRP A 1 291 ? 0.195 -18.840 12.859 1.00 86.06 291 TRP A CA 1
ATOM 2343 C C . TRP A 1 291 ? -0.305 -20.093 13.591 1.00 86.06 291 TRP A C 1
ATOM 2345 O O . TRP A 1 291 ? -0.546 -20.020 14.798 1.00 86.06 291 TRP A O 1
ATOM 2355 N N . THR A 1 292 ? -0.529 -21.206 12.885 1.00 75.19 292 THR A N 1
ATOM 2356 C CA . THR A 1 292 ? -1.040 -22.466 13.456 1.00 75.19 292 THR A CA 1
ATOM 2357 C C . THR A 1 292 ? -0.015 -23.573 13.292 1.00 75.19 292 THR A C 1
ATOM 2359 O O . THR A 1 292 ? 0.185 -24.316 14.276 1.00 75.19 292 THR A O 1
#

Solvent-accessible surface area (backbone atoms only — not comparable to full-atom values): 17236 Å² total; per-residue (Å²): 109,72,69,60,54,51,53,52,54,48,53,56,49,55,51,50,55,51,51,43,48,77,67,65,74,57,89,74,80,89,81,58,61,73,59,33,74,75,30,97,64,64,17,60,53,52,52,52,49,52,55,48,35,69,73,68,57,71,62,73,75,74,60,79,83,79,53,85,86,67,72,94,76,73,73,67,83,66,73,79,80,79,79,90,75,99,72,76,94,61,55,70,71,55,51,53,65,43,96,45,69,70,60,24,44,56,50,47,58,51,42,66,74,73,55,50,83,82,38,46,69,58,34,58,59,37,51,73,44,92,47,66,69,49,19,47,53,29,47,52,51,51,51,51,52,49,50,54,51,53,52,54,48,50,58,37,50,61,44,32,75,76,40,73,85,40,62,70,53,41,53,52,39,49,54,50,47,48,52,53,62,74,53,67,82,61,54,70,74,58,39,52,55,51,49,51,53,42,50,54,48,39,65,60,41,40,78,78,42,73,84,51,55,67,50,54,53,54,42,51,55,52,27,56,77,67,70,52,63,82,64,47,68,60,52,51,54,52,45,40,73,77,42,70,58,43,45,65,56,53,51,49,50,37,52,49,25,58,79,65,73,34,63,72,58,31,56,53,46,56,48,53,43,58,75,69,62,45,62,62,57,74,68,51,48,57,56,48,61,80,76,107

Mean predicted aligned error: 15.4 Å

Sequence (292 aa):
MAVIIFFALHTVFSICMAVLKLTHRLKSRNMTLPTACLLPVCGMITALVDEWQVRHGCLGVRKVDDYTQLQGDEAWHREIVGTYDDALTVPLEEAMTVNDSHVSRKLMMKLLHTSPENYVELLKKVTTSDDVELTHYATTAMMEIQSDYERKIGELLDRVERTPDDVSVLMQCTSRLKAYIDSGLISDTILMQYRLRLDEILSALCPLVPDAVRFEYECIENRIMLEKYEGIDKRLAALERKYPEDGRVYMLYVQYYYSTHSGGKIEDTLRRMKERGVYLDSAGKEWLQVWT

Foldseek 3Di:
DVVVVLVVVLVVVLVVVVVCVVVVVDPDDDDLNVVLNPDSPVSVVVVVVRSVCVVVVVPPPPPPVVPPPPDLDDDPLPDPPDDDDPPDSDPLLVQLVPPDPVSNVVSLVVCLVPDVLSVLVSLVVQCPDPDPVSVVSSVVSLVVVLVVLVVVLVVLVVVCVVVVLPLVSLVVNLVSLVSNLVSPSDDPVVSLVSLVVNLVSLVSNCVSCVVPCVSLLVNLVSCLVNVNLPCSVVSLVVCCVVCVQALSSLVSQLSNCVSVVNVVSNVVSLVSNVVVVRDDDPVSVVVVVVVD

Secondary structure (DSSP, 8-state):
-HHHHHHHHHHHHHHHHHHHHHTT-----SSSHHHHHH-TTHHHHHHHHHHHHHHHT-S----GGG-TTS-SSSSSTTTS--SS-SS----HHHHHHSS-HHHHHHHHHHHHHH-GGGGHHHHHHHTTSS-HHHHHHHHHHHHHHHHHHHHHHHHHHHHHHHSTT-HHHHHHHHHHHHHHHHTS-S-HHHHHHH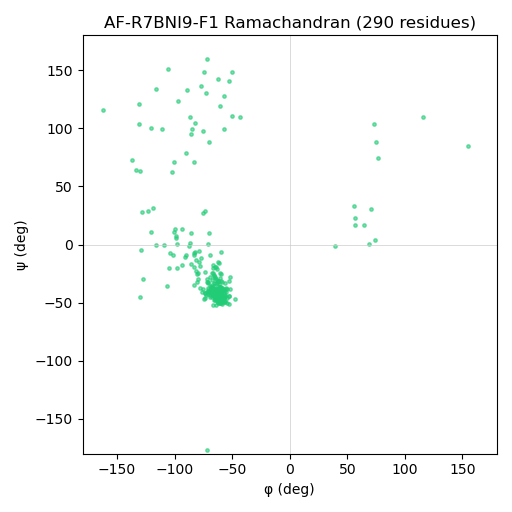HHHHHHHHHHHHHH-TT-HHHHHHHHHHHHHTT--TTHHHHHHHHHHH-TT-HHHHHHHHHHHHHTT-HHHHHHHHHHHHHHT----HHHHHHHHHT-